Protein AF-A0A936G0R6-F1 (afdb_monomer)

Mean predicted aligned error: 9.5 Å

Solvent-accessible surface area (backbone atoms only — not comparable to full-atom values): 14444 Å² total; per-residue (Å²): 136,85,86,84,88,78,89,83,89,81,77,87,78,88,74,78,75,71,74,55,68,69,56,48,51,53,49,52,50,51,50,54,52,48,60,67,45,66,56,64,65,37,47,25,50,52,49,25,32,51,32,24,39,52,18,10,55,52,10,33,62,54,26,76,74,52,55,68,74,55,40,52,53,50,37,40,53,48,13,54,49,37,33,52,54,10,53,62,28,36,53,30,45,73,32,66,56,33,31,69,61,59,34,84,78,40,41,58,51,44,39,52,48,11,42,52,69,8,24,52,57,21,50,76,69,37,39,40,62,49,52,50,51,50,43,47,57,51,43,52,71,72,67,45,91,73,58,94,45,77,69,59,42,52,57,50,39,50,39,23,49,50,21,22,53,52,45,27,46,66,59,54,49,37,62,57,39,54,54,22,22,27,31,12,16,61,62,75,34,27,66,60,23,54,58,43,18,56,53,43,14,54,49,25,20,58,49,3,32,64,23,31,68,16,28,42,53,15,29,54,49,38,45,53,57,36,44,51,39,12,49,41,11,59,76,68,43,94,77,78,55,65,33,35,49,24,36,25,21,16,39,40,10,51,44,33,37,34,47,16,33,35,54,57,70,73,44,91,53,73,46,60,13,34,52,50,13,53,62,35,19,35,52,53,47,51,52,49,44,73,76,107

Radius of gyration: 25.88 Å; Cα contacts (8 Å, |Δi|>4): 437; chains: 1; bounding box: 72×92×61 Å

Foldseek 3Di:
DDDDDDDDDDDDDPPPPPPPPVVVVVVVVVVVQVVQLPDAQCPLLVLLLVLLLVLLVLLLVLLVVDDPVVLLVLLLVLLVVLLVLLVVLLCLLVPPQLCVLQHPPCSVVLLVVLQCVQLVVLVVVVLLVVLLVVLLVVCCVPVPPPDPDPVVSSVLSVLLSLLQLLLLLSLQQAPLLQVQLLCSLQSVGNVSSNVSSVVSSNSSSSSSSNSNVSSSCSSVSSCVRSVVSSVCSNPPNPDQRSSLSSQLSSNSSVLSNQSSCVSNVNDNDSSSSSVSSSVSSSVVSVVSSVVD

Sequence (292 aa):
MGPLLTHDLTTSGRGRETPRGPAIVAQLLRVKVSAVNGGFPGLGTVINVATVVVGALLGMWVGHRLPERVRAVVTDCLGLTTILVAGLSCVSVTDPALSAAVGTGVPVLIVLGSLLLGAIPGSLLRIGDRLEGLAGVIQDRVAGRSATTPGAAHAARERFIEGWLTASLLFCVGPLTILGSLSDGLGHGIEQLTLKAVLDGFAALAFASSFGLGVLLSAVSVAVVQGALTVVGVVLGSLLPAAHIAALTATGGLLLVGIGLRLLQIREIPVADMLPALLVAPILTQVVVALR

Nearest PDB structures (foldseek):
  7a0g-assembly1_GGG  TM=1.176E-01  e=2.964E+00  Serratia marcescens
  6h2f-assembly1_G  TM=1.330E-01  e=6.833E+00  Aeromonas hydrophila subsp. hydrophila AL09-71

Secondary structure (DSSP, 8-state):
-----------------PPPHHHHHHHHHHHHHHHHTTSPTTHHHHHHHHHHHHHHHHHHHHHTTS-HHHHHHHHHHHHHHHHHHHHHHHGGGG-HHHHHHH-SSHHHHHHHHHHHHHHHHHHHTTHHHHHHHHHHHHHHHHS-S---SHHHHHHHHHHHHHHHHHHHHHHHSSHHHHHHHHHHHTTS-SHHHHHHHHHHHHHHHHHHHHHTHHHHHHHHHHHHHHHHHHHHHHHH-S---HHHHHHHHHHHHHHHHHHHHHHTTS----HHHHTTHHHHHHHHHHHHHHT-

pLDDT: mean 85.46, std 15.5, range [39.19, 98.0]

Structure (mmCIF, N/CA/C/O backbone):
data_AF-A0A936G0R6-F1
#
_entry.id   AF-A0A936G0R6-F1
#
loop_
_atom_site.group_PDB
_atom_site.id
_atom_site.type_symbol
_atom_site.label_atom_id
_atom_site.label_alt_id
_atom_site.label_comp_id
_atom_site.label_asym_id
_atom_site.label_entity_id
_atom_site.label_seq_id
_atom_site.pdbx_PDB_ins_code
_atom_site.Cartn_x
_atom_site.Cartn_y
_atom_site.Cartn_z
_atom_site.occupancy
_atom_site.B_iso_or_equiv
_atom_site.auth_seq_id
_atom_site.auth_comp_id
_atom_site.auth_asym_id
_atom_site.auth_atom_id
_atom_site.pdbx_PDB_model_num
ATOM 1 N N . MET A 1 1 ? 44.435 -70.676 -35.810 1.00 44.91 1 MET A N 1
ATOM 2 C CA . MET A 1 1 ? 44.750 -71.297 -34.508 1.00 44.91 1 MET A CA 1
ATOM 3 C C . MET A 1 1 ? 43.884 -70.629 -33.449 1.00 44.91 1 MET A C 1
ATOM 5 O O . MET A 1 1 ? 44.141 -69.482 -33.125 1.00 44.91 1 MET A O 1
ATOM 9 N N . GLY A 1 2 ? 42.817 -71.282 -32.989 1.00 39.19 2 GLY A N 1
ATOM 10 C CA . GLY A 1 2 ? 42.292 -71.031 -31.636 1.00 39.19 2 GLY A CA 1
ATOM 11 C C . GLY A 1 2 ? 42.795 -72.140 -30.702 1.00 39.19 2 GLY A C 1
ATOM 12 O O . GLY A 1 2 ? 43.530 -73.007 -31.181 1.00 39.19 2 GLY A O 1
ATOM 13 N N . PRO A 1 3 ? 42.312 -72.245 -29.455 1.00 57.91 3 PRO A N 1
ATOM 14 C CA . PRO A 1 3 ? 41.828 -71.210 -28.534 1.00 57.91 3 PRO A CA 1
ATOM 15 C C . PRO A 1 3 ? 42.512 -71.336 -27.145 1.00 57.91 3 PRO A C 1
ATOM 17 O O . PRO A 1 3 ? 43.162 -72.337 -26.858 1.00 57.91 3 PRO A O 1
ATOM 20 N N . LEU A 1 4 ? 42.307 -70.381 -26.232 1.00 42.00 4 LEU A N 1
ATOM 21 C CA . LEU A 1 4 ? 42.358 -70.692 -24.798 1.00 42.00 4 LEU A CA 1
ATOM 22 C C . LEU A 1 4 ? 41.327 -69.863 -24.033 1.00 42.00 4 LEU A C 1
ATOM 24 O O . LEU A 1 4 ? 41.390 -68.640 -23.959 1.00 42.00 4 LEU A O 1
ATOM 28 N N . LEU A 1 5 ? 40.342 -70.604 -23.534 1.00 45.88 5 LEU A N 1
ATOM 29 C CA . LEU A 1 5 ? 39.316 -70.217 -22.585 1.00 45.88 5 LEU A CA 1
ATOM 30 C C . LEU A 1 5 ? 39.946 -70.081 -21.198 1.00 45.88 5 LEU A C 1
ATOM 32 O O . LEU A 1 5 ? 40.584 -71.025 -20.737 1.00 45.88 5 LEU A O 1
ATOM 36 N N . THR A 1 6 ? 39.630 -69.008 -20.483 1.00 43.78 6 THR A N 1
ATOM 37 C CA . THR A 1 6 ? 39.400 -69.091 -19.038 1.00 43.78 6 THR A CA 1
ATOM 38 C C . THR A 1 6 ? 38.180 -68.254 -18.694 1.00 43.78 6 THR A C 1
ATOM 40 O O . THR A 1 6 ? 38.112 -67.064 -18.992 1.00 43.78 6 THR A O 1
ATOM 43 N N . HIS A 1 7 ? 37.204 -68.950 -18.120 1.00 47.53 7 HIS A N 1
ATOM 44 C CA . HIS A 1 7 ? 36.018 -68.439 -17.456 1.00 47.53 7 HIS A CA 1
ATOM 45 C C . HIS A 1 7 ? 36.337 -67.270 -16.520 1.00 47.53 7 HIS A C 1
ATOM 47 O O . HIS A 1 7 ? 37.248 -67.391 -15.707 1.00 47.53 7 HIS A O 1
ATOM 53 N N . ASP A 1 8 ? 35.481 -66.247 -16.512 1.00 41.03 8 ASP A N 1
ATOM 54 C CA . ASP A 1 8 ? 35.057 -65.695 -15.230 1.00 41.03 8 ASP A CA 1
ATOM 55 C C . ASP A 1 8 ? 33.575 -65.304 -15.264 1.00 41.03 8 ASP A C 1
ATOM 57 O O . ASP A 1 8 ? 33.117 -64.478 -16.056 1.00 41.03 8 ASP A O 1
ATOM 61 N N . LEU A 1 9 ? 32.811 -66.003 -14.430 1.00 45.72 9 LEU A N 1
ATOM 62 C CA . LEU A 1 9 ? 31.401 -65.780 -14.166 1.00 45.72 9 LEU A CA 1
ATOM 63 C C . LEU A 1 9 ? 31.321 -64.798 -13.002 1.00 45.72 9 LEU A C 1
ATOM 65 O O . LEU A 1 9 ? 31.512 -65.195 -11.858 1.00 45.72 9 LEU A O 1
ATOM 69 N N . THR A 1 10 ? 30.936 -63.551 -13.255 1.00 43.88 10 THR A N 1
ATOM 70 C CA . THR A 1 10 ? 30.277 -62.750 -12.218 1.00 43.88 10 THR A CA 1
ATOM 71 C C . THR A 1 10 ? 28.980 -62.176 -12.758 1.00 43.88 10 THR A C 1
ATOM 73 O O . THR A 1 10 ? 28.889 -61.242 -13.549 1.00 43.88 10 THR A O 1
ATOM 76 N N . THR A 1 11 ? 27.941 -62.872 -12.335 1.00 43.69 11 THR A N 1
ATOM 77 C CA . THR A 1 11 ? 26.530 -62.579 -12.454 1.00 43.69 11 THR A CA 1
ATOM 78 C C . THR A 1 11 ? 26.146 -61.265 -11.781 1.00 43.69 11 THR A C 1
ATOM 80 O O . THR A 1 11 ? 26.620 -60.956 -10.696 1.00 43.69 11 THR A O 1
ATOM 83 N N . SER A 1 12 ? 25.102 -60.652 -12.341 1.00 46.81 12 SER A N 1
ATOM 84 C CA . SER A 1 12 ? 23.993 -60.059 -11.586 1.00 46.81 12 SER A CA 1
ATOM 85 C C . SER A 1 12 ? 24.294 -58.817 -10.742 1.00 46.81 12 SER A C 1
ATOM 87 O O . SER A 1 12 ? 24.679 -58.886 -9.582 1.00 46.81 12 SER A O 1
ATOM 89 N N . GLY A 1 13 ? 23.928 -57.663 -11.299 1.00 41.84 13 GLY A N 1
ATOM 90 C CA . GLY A 1 13 ? 23.875 -56.404 -10.566 1.00 41.84 13 GLY A CA 1
ATOM 91 C C . GLY A 1 13 ? 22.925 -55.387 -11.186 1.00 41.84 13 GLY A C 1
ATOM 92 O O . GLY A 1 13 ? 23.271 -54.216 -11.286 1.00 41.84 13 GLY A O 1
ATOM 93 N N . ARG A 1 14 ? 21.719 -55.798 -11.614 1.00 51.12 14 ARG A N 1
ATOM 94 C CA . ARG A 1 14 ? 20.600 -54.851 -11.791 1.00 51.12 14 ARG A CA 1
ATOM 95 C C . ARG A 1 14 ? 20.194 -54.332 -10.408 1.00 51.12 14 ARG A C 1
ATOM 97 O O . ARG A 1 14 ? 19.201 -54.770 -9.833 1.00 51.12 14 ARG A O 1
ATOM 104 N N . GLY A 1 15 ? 20.961 -53.388 -9.879 1.00 40.81 15 GLY A N 1
ATOM 105 C CA . GLY A 1 15 ? 20.522 -52.524 -8.797 1.00 40.81 15 GLY A CA 1
ATOM 106 C C . GLY A 1 15 ? 19.501 -51.544 -9.357 1.00 40.81 15 GLY A C 1
ATOM 107 O O . GLY A 1 15 ? 19.854 -50.453 -9.788 1.00 40.81 15 GLY A O 1
ATOM 108 N N . ARG A 1 16 ? 18.222 -51.936 -9.386 1.00 51.53 16 ARG A N 1
ATOM 109 C CA . ARG A 1 16 ? 17.141 -50.947 -9.348 1.00 51.53 16 ARG A CA 1
ATOM 110 C C . ARG A 1 16 ? 17.273 -50.255 -7.996 1.00 51.53 16 ARG A C 1
ATOM 112 O O . ARG A 1 16 ? 16.770 -50.764 -6.999 1.00 51.53 16 ARG A O 1
ATOM 119 N N . GLU A 1 17 ? 18.007 -49.151 -7.953 1.00 54.28 17 GLU A N 1
ATOM 120 C CA . GLU A 1 17 ? 18.030 -48.275 -6.790 1.00 54.28 17 GLU A CA 1
ATOM 121 C C . GLU A 1 17 ? 16.609 -47.748 -6.585 1.00 54.28 17 GLU A C 1
ATOM 123 O O . GLU A 1 17 ? 16.141 -46.835 -7.262 1.00 54.28 17 GLU A O 1
ATOM 128 N N . THR A 1 18 ? 15.876 -48.382 -5.674 1.00 58.41 18 THR A N 1
ATOM 129 C CA . THR A 1 18 ? 14.653 -47.816 -5.117 1.00 58.41 18 THR A CA 1
ATOM 130 C C . THR A 1 18 ? 15.032 -46.480 -4.478 1.00 58.41 18 THR A C 1
ATOM 132 O O . THR A 1 18 ? 15.925 -46.482 -3.620 1.00 58.41 18 THR A O 1
ATOM 135 N N . PRO A 1 19 ? 14.416 -45.350 -4.869 1.00 52.97 19 PRO A N 1
ATOM 136 C CA . PRO A 1 19 ? 14.793 -44.053 -4.330 1.00 52.97 19 PRO A CA 1
ATOM 137 C C . PRO A 1 19 ? 14.648 -44.080 -2.807 1.00 52.97 19 PRO A C 1
ATOM 139 O O . PRO A 1 19 ? 13.574 -44.335 -2.266 1.00 52.97 19 PRO A O 1
ATOM 142 N N . ARG A 1 20 ? 15.767 -43.889 -2.102 1.00 61.97 20 ARG A N 1
ATOM 143 C CA . ARG A 1 20 ? 15.811 -43.876 -0.635 1.00 61.97 20 ARG A CA 1
ATOM 144 C C . ARG A 1 20 ? 14.956 -42.713 -0.121 1.00 61.97 20 ARG A C 1
ATOM 146 O O . ARG A 1 20 ? 14.919 -41.656 -0.747 1.00 61.97 20 ARG A O 1
ATOM 153 N N . GLY A 1 21 ? 14.316 -42.902 1.036 1.00 64.25 21 GLY A N 1
ATOM 154 C CA . GLY A 1 21 ? 13.381 -41.977 1.704 1.00 64.25 21 GLY A CA 1
ATOM 155 C C . GLY A 1 21 ? 13.545 -40.465 1.452 1.00 64.25 21 GLY A C 1
ATOM 156 O O . GLY A 1 21 ? 12.548 -39.837 1.103 1.00 64.25 21 GLY A O 1
ATOM 157 N N . PRO A 1 22 ? 14.745 -39.852 1.544 1.00 63.59 22 PRO A N 1
ATOM 158 C CA . PRO A 1 22 ? 14.917 -38.419 1.267 1.00 63.59 22 PRO A CA 1
ATOM 159 C C . PRO A 1 22 ? 14.612 -38.001 -0.184 1.00 63.59 22 PRO A C 1
ATOM 161 O O . PRO A 1 22 ? 14.091 -36.909 -0.396 1.00 63.59 22 PRO A O 1
ATOM 164 N N . ALA A 1 23 ? 14.865 -38.856 -1.180 1.00 63.62 23 ALA A N 1
ATOM 165 C CA . ALA A 1 23 ? 14.542 -38.575 -2.581 1.00 63.62 23 ALA A CA 1
ATOM 166 C C . ALA A 1 23 ? 13.030 -38.641 -2.843 1.00 63.62 23 ALA A C 1
ATOM 168 O O . ALA A 1 23 ? 12.496 -37.796 -3.554 1.00 63.62 23 ALA A O 1
ATOM 169 N N . ILE A 1 24 ? 12.326 -39.583 -2.204 1.00 65.19 24 ILE A N 1
ATOM 170 C CA . ILE A 1 24 ? 10.859 -39.683 -2.271 1.00 65.19 24 ILE A CA 1
ATOM 171 C C . ILE A 1 24 ? 10.211 -38.492 -1.564 1.00 65.19 24 ILE A C 1
ATOM 173 O O . ILE A 1 24 ? 9.271 -37.912 -2.096 1.00 65.19 24 ILE A O 1
ATOM 177 N N . VAL A 1 25 ? 10.727 -38.079 -0.402 1.00 62.91 25 VAL A N 1
ATOM 178 C CA . VAL A 1 25 ? 10.237 -36.885 0.302 1.00 62.91 25 VAL A CA 1
ATOM 179 C C . VAL A 1 25 ? 10.483 -35.631 -0.532 1.00 62.91 25 VAL A C 1
ATOM 181 O O . VAL A 1 25 ? 9.552 -34.855 -0.712 1.00 62.91 25 VAL A O 1
ATOM 184 N N . ALA A 1 26 ? 11.675 -35.456 -1.111 1.00 62.28 26 ALA A N 1
ATOM 185 C CA . ALA A 1 26 ? 11.970 -34.334 -2.003 1.00 62.28 26 ALA A CA 1
ATOM 186 C C . ALA A 1 26 ? 11.090 -34.345 -3.264 1.00 62.28 26 ALA A C 1
ATOM 188 O O . ALA A 1 26 ? 10.649 -33.291 -3.715 1.00 62.28 26 ALA A O 1
ATOM 189 N N . GLN A 1 27 ? 10.787 -35.523 -3.811 1.00 57.00 27 GLN A N 1
ATOM 190 C CA . GLN A 1 27 ? 9.914 -35.677 -4.971 1.00 57.00 27 GLN A CA 1
ATOM 191 C C . GLN A 1 27 ? 8.444 -35.424 -4.618 1.00 57.00 27 GLN A C 1
ATOM 193 O O . GLN A 1 27 ? 7.762 -34.741 -5.370 1.00 57.00 27 GLN A O 1
ATOM 198 N N . LEU A 1 28 ? 7.964 -35.867 -3.455 1.00 54.34 28 LEU A N 1
ATOM 199 C CA . LEU A 1 28 ? 6.626 -35.553 -2.940 1.00 54.34 28 LEU A CA 1
ATOM 200 C C . LEU A 1 28 ? 6.476 -34.065 -2.606 1.00 54.34 28 LEU A C 1
ATOM 202 O O . LEU A 1 28 ? 5.419 -33.490 -2.860 1.00 54.34 28 LEU A O 1
ATOM 206 N N . LEU A 1 29 ? 7.529 -33.429 -2.081 1.00 52.06 29 LEU A N 1
ATOM 207 C CA . LEU A 1 29 ? 7.574 -31.982 -1.868 1.00 52.06 29 LEU A CA 1
ATOM 208 C C . LEU A 1 29 ? 7.533 -31.240 -3.205 1.00 52.06 29 LEU A C 1
ATOM 210 O O . LEU A 1 29 ? 6.712 -30.346 -3.370 1.00 52.06 29 LEU A O 1
ATOM 214 N N . ARG A 1 30 ? 8.339 -31.660 -4.189 1.00 52.00 30 ARG A N 1
ATOM 215 C CA . ARG A 1 30 ? 8.312 -31.103 -5.551 1.00 52.00 30 ARG A CA 1
ATOM 216 C C . ARG A 1 30 ? 6.962 -31.302 -6.236 1.00 52.00 30 ARG A C 1
ATOM 218 O O . ARG A 1 30 ? 6.493 -30.382 -6.886 1.00 52.00 30 ARG A O 1
ATOM 225 N N . VAL A 1 31 ? 6.314 -32.454 -6.066 1.00 54.03 31 VAL A N 1
ATOM 226 C CA . VAL A 1 31 ? 4.985 -32.737 -6.637 1.00 54.03 31 VAL A CA 1
ATOM 227 C C . VAL A 1 31 ? 3.900 -31.899 -5.957 1.00 54.03 31 VAL A C 1
ATOM 229 O O . VAL A 1 31 ? 3.054 -31.350 -6.654 1.00 54.03 31 VAL A O 1
ATOM 232 N N . LYS A 1 32 ? 3.937 -31.720 -4.629 1.00 52.94 32 LYS A N 1
ATOM 233 C CA . LYS A 1 32 ? 3.007 -30.818 -3.923 1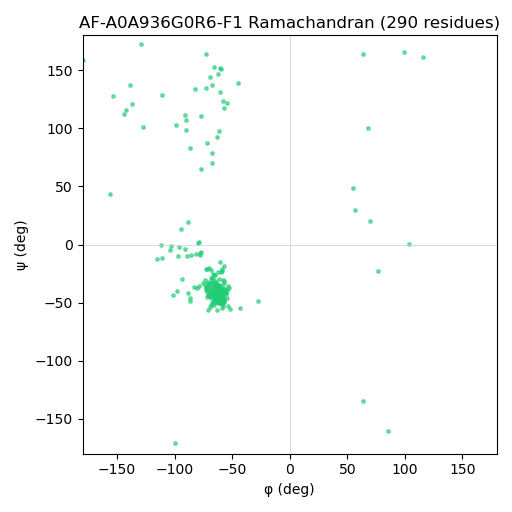.00 52.94 32 LYS A CA 1
ATOM 234 C C . LYS A 1 32 ? 3.205 -29.356 -4.322 1.00 52.94 32 LYS A C 1
ATOM 236 O O . LYS A 1 32 ? 2.219 -28.669 -4.555 1.00 52.94 32 LYS A O 1
ATOM 241 N N . VAL A 1 33 ? 4.452 -28.901 -4.455 1.00 51.41 33 VAL A N 1
ATOM 242 C CA . VAL A 1 33 ? 4.772 -27.550 -4.949 1.00 51.41 33 VAL A CA 1
ATOM 243 C C . VAL A 1 33 ? 4.320 -27.387 -6.406 1.00 51.41 33 VAL A C 1
ATOM 245 O O . VAL A 1 33 ? 3.663 -26.410 -6.737 1.00 51.41 33 VAL A O 1
ATOM 248 N N . SER A 1 34 ? 4.542 -28.389 -7.260 1.00 46.38 34 SER A N 1
ATOM 249 C CA . SER A 1 34 ? 4.092 -28.365 -8.657 1.00 46.38 34 SER A CA 1
ATOM 250 C C . SER A 1 34 ? 2.566 -28.421 -8.808 1.00 46.38 34 SER A C 1
ATOM 252 O O . SER A 1 34 ? 2.042 -27.878 -9.773 1.00 46.38 34 SER A O 1
ATOM 254 N N . ALA A 1 35 ? 1.844 -29.049 -7.874 1.00 48.91 35 ALA A N 1
ATOM 255 C CA . ALA A 1 35 ? 0.379 -29.059 -7.852 1.00 48.91 35 ALA A CA 1
ATOM 256 C C . ALA A 1 35 ? -0.208 -27.708 -7.403 1.00 48.91 35 ALA A C 1
ATOM 258 O O . ALA A 1 35 ? -1.274 -27.323 -7.871 1.00 48.91 35 ALA A O 1
ATOM 259 N N . VAL A 1 36 ? 0.505 -26.970 -6.546 1.00 52.94 36 VAL A N 1
ATOM 260 C CA . VAL A 1 36 ? 0.193 -25.570 -6.207 1.00 52.94 36 VAL A CA 1
ATOM 261 C C . VAL A 1 36 ? 0.495 -24.645 -7.397 1.00 52.94 36 VAL A C 1
ATOM 263 O O . VAL A 1 36 ? -0.262 -23.716 -7.655 1.00 52.94 36 VAL A O 1
ATOM 266 N N . ASN A 1 37 ? 1.531 -24.950 -8.183 1.00 53.25 37 ASN A N 1
ATOM 267 C CA . ASN A 1 37 ? 1.915 -24.187 -9.378 1.00 53.25 37 ASN A CA 1
ATOM 268 C C . ASN A 1 37 ? 1.107 -24.513 -10.647 1.00 53.25 37 ASN A C 1
ATOM 270 O O . ASN A 1 37 ? 1.259 -23.826 -11.650 1.00 53.25 37 ASN A O 1
ATOM 274 N N . GLY A 1 38 ? 0.261 -25.548 -10.629 1.00 52.69 38 GLY A N 1
ATOM 275 C CA . GLY A 1 38 ? -0.560 -25.981 -11.770 1.00 52.69 38 GLY A CA 1
ATOM 276 C C . GLY A 1 38 ? -1.930 -25.298 -11.871 1.00 52.69 38 GLY A C 1
ATOM 277 O O . GLY A 1 38 ? -2.842 -25.856 -12.479 1.00 52.69 38 GLY A O 1
ATOM 278 N N . GLY A 1 39 ? -2.108 -24.148 -11.216 1.00 62.62 39 GLY A N 1
ATOM 279 C CA . GLY A 1 39 ? -3.356 -23.383 -11.212 1.00 62.62 39 GLY A CA 1
ATOM 280 C C . GLY A 1 39 ? -3.655 -22.669 -12.531 1.00 62.62 39 GLY A C 1
ATOM 281 O O . GLY A 1 39 ? -2.773 -22.472 -13.362 1.00 62.62 39 GLY A O 1
ATOM 282 N N . PHE A 1 40 ? -4.908 -22.245 -12.714 1.00 79.75 40 PHE A N 1
ATOM 283 C CA . PHE A 1 40 ? -5.257 -21.318 -13.794 1.00 79.75 40 PHE A CA 1
ATOM 284 C C . PHE A 1 40 ? -4.591 -19.945 -13.552 1.00 79.75 40 PHE A C 1
ATOM 286 O O . PHE A 1 40 ? -4.374 -19.587 -12.390 1.00 79.75 40 PHE A O 1
ATOM 293 N N . PRO A 1 41 ? -4.297 -19.160 -14.607 1.00 80.81 41 PRO A N 1
ATOM 294 C CA . PRO A 1 41 ? -3.725 -17.824 -14.453 1.00 80.81 41 PRO A CA 1
ATOM 295 C C . PRO A 1 41 ? -4.586 -16.942 -13.540 1.00 80.81 41 PRO A C 1
ATOM 297 O O . PRO A 1 41 ? -5.770 -16.734 -13.816 1.00 80.81 41 PRO A O 1
ATOM 300 N N . GLY A 1 42 ? -4.009 -16.440 -12.447 1.00 85.38 42 GLY A N 1
ATOM 301 C CA . GLY A 1 42 ? -4.726 -15.658 -11.432 1.00 85.38 42 GLY A CA 1
ATOM 302 C C . GLY A 1 42 ? -5.062 -16.409 -10.147 1.00 85.38 42 GLY A C 1
ATOM 303 O O . GLY A 1 42 ? -5.673 -15.821 -9.247 1.00 85.38 42 GLY A O 1
ATOM 304 N N . LEU A 1 43 ? -4.680 -17.685 -10.024 1.00 91.25 43 LEU A N 1
ATOM 305 C CA . LEU A 1 43 ? -4.882 -18.449 -8.791 1.00 91.25 43 LEU A CA 1
ATOM 306 C C . LEU A 1 43 ? -4.163 -17.796 -7.602 1.00 91.25 43 LEU A C 1
ATOM 308 O O . LEU A 1 43 ? -4.734 -17.730 -6.512 1.00 91.25 43 LEU A O 1
ATOM 312 N N . GLY A 1 44 ? -2.945 -17.285 -7.797 1.00 91.00 44 GLY A N 1
ATOM 313 C CA . GLY A 1 44 ? -2.204 -16.587 -6.746 1.00 91.00 44 GLY A CA 1
ATOM 314 C C . GLY A 1 44 ? -2.939 -15.332 -6.268 1.00 91.00 44 GLY A C 1
ATOM 315 O O . GLY A 1 44 ? -3.002 -15.066 -5.065 1.00 91.00 44 GLY A O 1
ATOM 316 N N . THR A 1 45 ? -3.577 -14.607 -7.187 1.00 92.06 45 THR A N 1
ATOM 317 C CA . THR A 1 45 ? -4.442 -13.467 -6.856 1.00 92.06 45 THR A CA 1
ATOM 318 C C . THR A 1 45 ? -5.670 -13.862 -6.059 1.00 92.06 45 THR A C 1
ATOM 320 O O . THR A 1 45 ? -5.960 -13.235 -5.036 1.00 92.06 45 THR A O 1
ATOM 323 N N . VAL A 1 46 ? -6.354 -14.933 -6.454 1.00 94.44 46 VAL A N 1
ATOM 324 C CA . VAL A 1 46 ? -7.498 -15.454 -5.692 1.00 94.44 46 VAL A CA 1
ATOM 325 C C . VAL A 1 46 ? -7.074 -15.876 -4.285 1.00 94.44 46 VAL A C 1
ATOM 327 O O . VAL A 1 46 ? -7.767 -15.547 -3.321 1.00 94.44 46 VAL A O 1
ATOM 330 N N . ILE A 1 47 ? -5.927 -16.550 -4.151 1.00 94.94 47 ILE A N 1
ATOM 331 C CA . ILE A 1 47 ? -5.382 -16.955 -2.851 1.00 94.94 47 ILE A CA 1
ATOM 332 C C . ILE A 1 47 ? -5.117 -15.726 -1.983 1.00 94.94 47 ILE A C 1
ATOM 334 O O . ILE A 1 47 ? -5.589 -15.701 -0.849 1.00 94.94 47 ILE A O 1
ATOM 338 N N . ASN A 1 48 ? -4.440 -14.693 -2.503 1.00 95.50 48 ASN A N 1
ATOM 339 C CA . ASN A 1 48 ? -4.156 -13.495 -1.709 1.00 95.50 48 ASN A CA 1
ATOM 340 C C . ASN A 1 48 ? -5.442 -12.814 -1.223 1.00 95.50 48 ASN A C 1
ATOM 342 O O . ASN A 1 48 ? -5.607 -12.571 -0.029 1.00 95.50 48 ASN A O 1
ATOM 346 N N . VAL A 1 49 ? -6.401 -12.584 -2.125 1.00 96.75 49 VAL A N 1
ATOM 347 C CA . VAL A 1 49 ? -7.696 -11.981 -1.770 1.00 96.75 49 VAL A CA 1
ATOM 348 C C . VAL A 1 49 ? -8.412 -12.813 -0.704 1.00 96.75 49 VAL A C 1
ATOM 350 O O . VAL A 1 49 ? -8.886 -12.261 0.289 1.00 96.75 49 VAL A O 1
ATOM 353 N N . ALA A 1 50 ? -8.457 -14.138 -0.864 1.00 97.00 50 ALA A N 1
ATOM 354 C CA . ALA A 1 50 ? -9.076 -15.026 0.114 1.00 97.00 50 ALA A CA 1
ATOM 355 C C . ALA A 1 50 ? -8.369 -14.960 1.476 1.00 97.00 50 ALA A C 1
ATOM 357 O O . ALA A 1 50 ? -9.033 -14.891 2.511 1.00 97.00 50 ALA A O 1
ATOM 358 N N . THR A 1 51 ? -7.035 -14.940 1.495 1.00 97.06 51 THR A N 1
ATOM 359 C CA . THR A 1 51 ? -6.260 -14.847 2.734 1.00 97.06 51 THR A CA 1
ATOM 360 C C . THR A 1 51 ? -6.449 -13.497 3.430 1.00 97.06 51 THR A C 1
ATOM 362 O O . THR A 1 51 ? -6.617 -13.481 4.649 1.00 97.06 51 THR A O 1
ATOM 365 N N . VAL A 1 52 ? -6.529 -12.386 2.689 1.00 97.75 52 VAL A N 1
ATOM 366 C CA . VAL A 1 52 ? -6.872 -11.062 3.244 1.00 97.75 52 VAL A CA 1
ATOM 367 C C . VAL A 1 52 ? -8.278 -11.067 3.841 1.00 97.75 52 VAL A C 1
ATOM 369 O O . VAL A 1 52 ? -8.456 -10.599 4.963 1.00 97.75 52 VAL A O 1
ATOM 372 N N . VAL A 1 53 ? -9.271 -11.636 3.146 1.00 97.94 53 VAL A N 1
ATOM 373 C CA . VAL A 1 53 ? -10.647 -11.752 3.664 1.00 97.94 53 VAL A CA 1
ATOM 374 C C . VAL A 1 53 ? -10.679 -12.568 4.954 1.00 97.94 53 VAL A C 1
ATOM 376 O O . VAL A 1 53 ? -11.232 -12.112 5.953 1.00 97.94 53 VAL A O 1
ATOM 379 N N . VAL A 1 54 ? -10.067 -13.754 4.964 1.00 97.88 54 VAL A N 1
ATOM 380 C CA . VAL A 1 54 ? -10.022 -14.625 6.150 1.00 97.88 54 VAL A CA 1
ATOM 381 C C . VAL A 1 54 ? -9.286 -13.939 7.300 1.00 97.88 54 VAL A C 1
ATOM 383 O O . VAL A 1 54 ? -9.800 -13.910 8.419 1.00 97.88 54 VAL A O 1
ATOM 386 N N . GLY A 1 55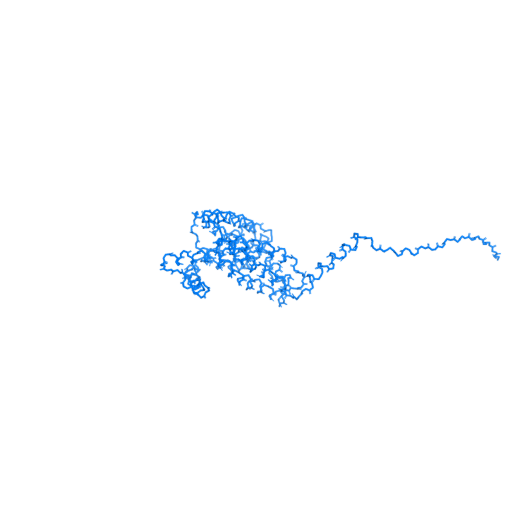 ? -8.123 -13.346 7.026 1.00 97.44 55 GLY A N 1
ATOM 387 C CA . GLY A 1 55 ? -7.347 -12.588 8.002 1.00 97.44 55 GLY A CA 1
ATOM 388 C C . GLY A 1 55 ? -8.166 -11.450 8.600 1.00 97.44 55 GLY A C 1
ATOM 389 O O . GLY A 1 55 ? -8.295 -11.370 9.819 1.00 97.44 55 GLY A O 1
ATOM 390 N N . ALA A 1 56 ? -8.810 -10.635 7.762 1.00 97.12 56 ALA A N 1
ATOM 391 C CA . ALA A 1 56 ? -9.643 -9.527 8.209 1.00 97.12 56 ALA A CA 1
ATOM 392 C C . ALA A 1 56 ? -10.838 -9.997 9.055 1.00 97.12 56 ALA A C 1
ATOM 394 O O . ALA A 1 56 ? -11.091 -9.433 10.117 1.00 97.12 56 ALA A O 1
ATOM 395 N N . LEU A 1 57 ? -11.550 -11.051 8.642 1.00 96.56 57 LEU A N 1
ATOM 396 C CA . LEU A 1 57 ? -12.669 -11.614 9.411 1.00 96.56 57 LEU A CA 1
ATOM 397 C C . LEU A 1 57 ? -12.225 -12.103 10.797 1.00 96.56 57 LEU A C 1
ATOM 399 O O . LEU A 1 57 ? -12.868 -11.781 11.801 1.00 96.56 57 LEU A O 1
ATOM 403 N N . LEU A 1 58 ? -11.110 -12.835 10.868 1.00 96.50 58 LEU A N 1
ATOM 404 C CA . LEU A 1 58 ? -10.529 -13.286 12.135 1.00 96.50 58 LEU A CA 1
ATOM 405 C C . LEU A 1 58 ? -10.073 -12.101 12.992 1.00 96.50 58 LEU A C 1
ATOM 407 O O . LEU A 1 58 ? -10.365 -12.059 14.186 1.00 96.50 58 LEU A O 1
ATOM 411 N N . GLY A 1 59 ? -9.415 -11.119 12.379 1.00 95.44 59 GLY A N 1
ATOM 412 C CA . GLY A 1 59 ? -8.971 -9.894 13.033 1.00 95.44 59 GLY A CA 1
ATOM 413 C C . GLY A 1 59 ? -10.126 -9.124 13.660 1.00 95.44 59 GLY A C 1
ATOM 414 O O . GLY A 1 59 ? -10.064 -8.800 14.842 1.00 95.44 59 GLY A O 1
ATOM 415 N N . MET A 1 60 ? -11.222 -8.915 12.926 1.00 94.00 60 MET A N 1
ATOM 416 C CA . MET A 1 60 ? -12.433 -8.267 13.449 1.00 94.00 60 MET A CA 1
ATOM 417 C C . MET A 1 60 ? -13.047 -9.040 14.618 1.00 94.00 60 MET A C 1
ATOM 419 O O . MET A 1 60 ? -13.452 -8.441 15.619 1.00 94.00 60 MET A O 1
ATOM 423 N N . TRP A 1 61 ? -13.101 -10.370 14.509 1.00 93.75 61 TRP A N 1
ATOM 424 C CA . TRP A 1 61 ? -13.636 -11.231 15.561 1.00 93.75 61 TRP A CA 1
ATOM 425 C C . TRP A 1 61 ? -12.804 -11.162 16.849 1.00 93.75 61 TRP A C 1
ATOM 427 O O . TRP A 1 61 ? -13.371 -11.057 17.940 1.00 93.75 61 TRP A O 1
ATOM 437 N N . VAL A 1 62 ? -11.471 -11.167 16.735 1.00 92.44 62 VAL A N 1
ATOM 438 C CA . VAL A 1 62 ? -10.560 -10.981 17.877 1.00 92.44 62 VAL A CA 1
ATOM 439 C C . VAL A 1 62 ? -10.660 -9.556 18.420 1.00 92.44 62 VAL A C 1
ATOM 441 O O . VAL A 1 62 ? -10.804 -9.368 19.628 1.00 92.44 62 VAL A O 1
ATOM 444 N N . GLY A 1 63 ? -10.646 -8.556 17.539 1.00 87.06 63 GLY A N 1
ATOM 445 C CA . GLY A 1 63 ? -10.668 -7.137 17.879 1.00 87.06 63 GLY A CA 1
ATOM 446 C C . GLY A 1 63 ? -11.855 -6.765 18.759 1.00 87.06 63 GLY A C 1
ATOM 447 O O . GLY A 1 63 ? -11.683 -6.081 19.769 1.00 87.06 63 GLY A O 1
ATOM 448 N N . HIS A 1 64 ? -13.055 -7.280 18.463 1.00 82.81 64 HIS A N 1
ATOM 449 C CA . HIS A 1 64 ? -14.264 -7.072 19.279 1.00 82.81 64 HIS A CA 1
ATOM 450 C C . HIS A 1 64 ? -14.145 -7.516 20.744 1.00 82.81 64 HIS A C 1
ATOM 452 O O . HIS A 1 64 ? -14.930 -7.057 21.571 1.00 82.81 64 HIS A O 1
ATOM 458 N N . ARG A 1 65 ? -13.163 -8.358 21.080 1.00 89.25 65 ARG A N 1
ATOM 459 C CA . ARG A 1 65 ? -12.915 -8.845 22.445 1.00 89.25 65 ARG A CA 1
ATOM 460 C C . ARG A 1 65 ? -11.837 -8.053 23.189 1.00 89.25 65 ARG A C 1
ATOM 462 O O . ARG A 1 65 ? -11.654 -8.268 24.384 1.00 89.25 65 ARG A O 1
ATOM 469 N N . LEU A 1 66 ? -11.106 -7.173 22.503 1.00 88.69 66 LEU A N 1
ATOM 470 C CA . LEU A 1 66 ? -9.997 -6.425 23.091 1.00 88.69 66 LEU A CA 1
ATOM 471 C C . LEU A 1 66 ? -10.495 -5.192 23.865 1.00 88.69 66 LEU A C 1
ATOM 473 O O . LEU A 1 66 ? -11.287 -4.423 23.315 1.00 88.69 66 LEU A O 1
ATOM 477 N N . PRO A 1 67 ? -9.992 -4.950 25.093 1.00 92.31 67 PRO A N 1
ATOM 478 C CA . PRO A 1 67 ? -10.212 -3.695 25.808 1.00 92.31 67 PRO A CA 1
ATOM 479 C C . PRO A 1 67 ? -9.659 -2.490 25.037 1.00 92.31 67 PRO A C 1
ATOM 481 O O . PRO A 1 67 ? -8.640 -2.605 24.357 1.00 92.31 67 PRO A O 1
ATOM 484 N N . GLU A 1 68 ? -10.252 -1.309 25.229 1.00 87.56 68 GLU A N 1
ATOM 485 C CA . GLU A 1 68 ? -9.878 -0.088 24.493 1.00 87.56 68 GLU A CA 1
ATOM 486 C C . GLU A 1 68 ? -8.393 0.275 24.643 1.00 87.56 68 GLU A C 1
ATOM 488 O O . GLU A 1 68 ? -7.718 0.604 23.671 1.00 87.56 68 GLU A O 1
ATOM 493 N N . ARG A 1 69 ? -7.836 0.100 25.849 1.00 91.06 69 ARG A N 1
ATOM 494 C CA . ARG A 1 69 ? -6.401 0.294 26.104 1.00 91.06 69 ARG A CA 1
ATOM 495 C C . ARG A 1 69 ? -5.525 -0.621 25.244 1.00 91.06 69 ARG A C 1
ATOM 497 O O . ARG A 1 69 ? -4.466 -0.201 24.796 1.00 91.06 69 ARG A O 1
ATOM 504 N N . VAL A 1 70 ? -5.944 -1.870 25.038 1.00 91.62 70 VAL A N 1
ATOM 505 C CA . VAL A 1 70 ? -5.198 -2.827 24.211 1.00 91.62 70 VAL A CA 1
ATOM 506 C C . VAL A 1 70 ? -5.317 -2.444 22.740 1.00 91.62 70 VAL A C 1
ATOM 508 O O . VAL A 1 70 ? -4.314 -2.469 22.040 1.00 91.62 70 VAL A O 1
ATOM 511 N N . ARG A 1 71 ? -6.503 -2.020 22.284 1.00 87.12 71 ARG A N 1
ATOM 512 C CA . ARG A 1 71 ? -6.703 -1.536 20.910 1.00 87.12 71 ARG A CA 1
ATOM 513 C C . ARG A 1 71 ? -5.820 -0.336 20.583 1.00 87.12 71 ARG A C 1
ATOM 515 O O . ARG A 1 71 ? -5.215 -0.329 19.520 1.00 87.12 71 ARG A O 1
ATOM 522 N N . ALA A 1 72 ? -5.698 0.622 21.503 1.00 90.38 72 ALA A N 1
ATOM 523 C CA . ALA A 1 72 ? -4.804 1.768 21.338 1.00 90.38 72 ALA A CA 1
ATOM 524 C C . ALA A 1 72 ? -3.341 1.326 21.149 1.00 90.38 72 ALA A C 1
ATOM 526 O O . ALA A 1 72 ? -2.718 1.689 20.159 1.00 90.38 72 ALA A O 1
ATOM 527 N N . VAL A 1 73 ? -2.834 0.446 22.022 1.00 93.62 73 VAL A N 1
ATOM 528 C CA . VAL A 1 73 ? -1.464 -0.094 21.902 1.00 93.62 73 VAL A CA 1
ATOM 529 C C . VAL A 1 73 ? -1.272 -0.872 20.596 1.00 93.62 73 VAL A C 1
ATOM 531 O O . VAL A 1 73 ? -0.231 -0.753 19.956 1.00 93.62 73 VAL A O 1
ATOM 534 N N . VAL A 1 74 ? -2.267 -1.657 20.171 1.00 91.44 74 VAL A N 1
ATOM 535 C CA . VAL A 1 74 ? -2.217 -2.368 18.884 1.00 91.44 74 VAL A CA 1
ATOM 536 C C . VAL A 1 74 ? -2.146 -1.375 17.725 1.00 91.44 74 VAL A C 1
ATOM 538 O O . VAL A 1 74 ? -1.317 -1.557 16.838 1.00 91.44 74 VAL A O 1
ATOM 541 N N . THR A 1 75 ? -2.953 -0.312 17.741 1.00 92.31 75 THR A N 1
ATOM 542 C CA . THR A 1 75 ? -2.897 0.757 16.735 1.00 92.31 75 THR A CA 1
ATOM 543 C C . THR A 1 75 ? -1.526 1.432 16.694 1.00 92.31 75 THR A C 1
ATOM 545 O O . THR A 1 75 ? -0.989 1.611 15.602 1.00 92.31 75 THR A O 1
ATOM 548 N N . ASP A 1 76 ? -0.903 1.699 17.844 1.00 94.94 76 ASP A N 1
ATOM 549 C CA . ASP A 1 76 ? 0.456 2.250 17.895 1.00 94.94 76 ASP A CA 1
ATOM 550 C C . ASP A 1 76 ? 1.479 1.285 17.272 1.00 94.94 76 ASP A C 1
ATOM 552 O O . ASP A 1 76 ? 2.289 1.672 16.425 1.00 94.94 76 ASP A O 1
ATOM 556 N N . CYS A 1 77 ? 1.419 -0.006 17.622 1.00 94.50 77 CYS A N 1
ATOM 557 C CA . CYS A 1 77 ? 2.278 -1.032 17.022 1.00 94.50 77 CYS A CA 1
ATOM 558 C C . CYS A 1 77 ? 2.081 -1.138 15.502 1.00 94.50 77 CYS A C 1
ATOM 560 O O . CYS A 1 77 ? 3.054 -1.299 14.756 1.00 94.50 77 CYS A O 1
ATOM 562 N N . LEU A 1 78 ? 0.836 -1.032 15.032 1.00 93.50 78 LEU A N 1
ATOM 563 C CA . LEU A 1 78 ? 0.498 -1.018 13.610 1.00 93.50 78 LEU A CA 1
ATOM 564 C C . LEU A 1 78 ? 1.045 0.233 12.920 1.00 93.50 78 LEU A C 1
ATOM 566 O O . LEU A 1 78 ? 1.608 0.114 11.833 1.00 93.50 78 LEU A O 1
ATOM 570 N N . GLY A 1 79 ? 0.953 1.406 13.548 1.00 95.12 79 GLY A N 1
ATOM 571 C CA . GLY A 1 79 ? 1.548 2.647 13.054 1.00 95.12 79 GLY A CA 1
ATOM 572 C C . GLY A 1 79 ? 3.066 2.537 12.897 1.00 95.12 79 GLY A C 1
ATOM 573 O O . GLY A 1 79 ? 3.595 2.803 11.817 1.00 95.12 79 GLY A O 1
ATOM 574 N N . LEU A 1 80 ? 3.765 2.035 13.921 1.00 96.62 80 LEU A N 1
ATOM 575 C CA . LEU A 1 80 ? 5.216 1.795 13.872 1.00 96.62 80 LEU A CA 1
ATOM 576 C C . LEU A 1 80 ? 5.602 0.798 12.771 1.00 96.62 80 LEU A C 1
ATOM 578 O O . LEU A 1 80 ? 6.540 1.037 12.010 1.00 96.62 80 LEU A O 1
ATOM 582 N N . THR A 1 81 ? 4.860 -0.303 12.653 1.00 93.56 81 THR A N 1
ATOM 583 C CA . THR A 1 81 ? 5.101 -1.317 11.614 1.00 93.56 81 THR A CA 1
ATOM 584 C C . THR A 1 81 ? 4.820 -0.757 10.219 1.00 93.56 81 THR A C 1
ATOM 586 O O . THR A 1 81 ? 5.568 -1.029 9.281 1.00 93.56 81 THR A O 1
ATOM 589 N N . THR A 1 82 ? 3.790 0.081 10.079 1.00 93.81 82 THR A N 1
ATOM 590 C CA . THR A 1 82 ? 3.480 0.779 8.824 1.00 93.81 82 THR A CA 1
ATOM 591 C C . THR A 1 82 ? 4.637 1.681 8.417 1.00 93.81 82 THR A C 1
ATOM 593 O O . THR A 1 82 ? 5.060 1.623 7.267 1.00 93.81 82 THR A O 1
ATOM 596 N N . ILE A 1 83 ? 5.217 2.446 9.350 1.00 96.38 83 ILE A N 1
ATOM 597 C CA . ILE A 1 83 ? 6.403 3.277 9.083 1.00 96.38 83 ILE A CA 1
ATOM 598 C C . ILE A 1 83 ? 7.613 2.421 8.689 1.00 96.38 83 ILE A C 1
ATOM 600 O O . ILE A 1 83 ? 8.343 2.793 7.772 1.00 96.38 83 ILE A O 1
ATOM 604 N N . LEU A 1 84 ? 7.822 1.268 9.332 1.00 95.31 84 LEU A N 1
ATOM 605 C CA . LEU A 1 84 ? 8.900 0.345 8.963 1.00 95.31 84 LEU A CA 1
ATOM 606 C C . LEU A 1 84 ? 8.760 -0.123 7.504 1.00 95.31 84 LEU A C 1
ATOM 608 O O . LEU A 1 84 ? 9.704 -0.004 6.722 1.00 95.31 84 LEU A O 1
ATOM 612 N N . VAL A 1 85 ? 7.577 -0.612 7.122 1.00 92.44 85 VAL A N 1
ATOM 613 C CA . VAL A 1 85 ? 7.287 -1.067 5.749 1.00 92.44 85 VAL A CA 1
ATOM 614 C C . VAL A 1 85 ? 7.362 0.091 4.749 1.00 92.44 85 VAL A C 1
ATOM 616 O O . VAL A 1 85 ? 7.906 -0.063 3.652 1.00 92.44 85 VAL A O 1
ATOM 619 N N . ALA A 1 86 ? 6.871 1.266 5.138 1.00 95.19 86 ALA A N 1
ATOM 620 C CA . ALA A 1 86 ? 6.960 2.491 4.357 1.00 95.19 86 ALA A CA 1
ATOM 621 C C . ALA A 1 86 ? 8.417 2.871 4.070 1.00 95.19 86 ALA A C 1
ATOM 623 O O . ALA A 1 86 ? 8.771 3.122 2.921 1.00 95.19 86 ALA A O 1
ATOM 624 N N . GLY A 1 87 ? 9.280 2.835 5.089 1.00 96.12 87 GLY A N 1
ATOM 625 C CA . GLY A 1 87 ? 10.710 3.101 4.961 1.00 96.12 87 GLY A CA 1
ATOM 626 C C . GLY A 1 87 ? 11.400 2.127 4.009 1.00 96.12 87 GLY A C 1
ATOM 627 O O . GLY A 1 87 ? 12.127 2.566 3.119 1.00 96.12 87 GLY A O 1
ATOM 628 N N . LEU A 1 88 ? 11.111 0.825 4.127 1.00 94.31 88 LEU A N 1
ATOM 629 C CA . LEU A 1 88 ? 11.618 -0.190 3.193 1.00 94.31 88 LEU A CA 1
ATOM 630 C C . LEU A 1 88 ? 11.168 0.076 1.749 1.00 94.31 88 LEU A C 1
ATOM 632 O O . LEU A 1 88 ? 11.951 -0.102 0.821 1.00 94.31 88 LEU A O 1
ATOM 636 N N . SER A 1 89 ? 9.937 0.550 1.559 1.00 94.62 89 SER A N 1
ATOM 637 C CA . SER A 1 89 ? 9.406 0.900 0.236 1.00 94.62 89 SER A CA 1
ATOM 638 C C . SER A 1 89 ? 10.042 2.178 -0.322 1.00 94.62 89 SER A C 1
ATOM 640 O O . SER A 1 89 ? 10.355 2.250 -1.508 1.00 94.62 89 SER A O 1
ATOM 642 N N . CYS A 1 90 ? 10.310 3.177 0.524 1.00 96.62 90 CYS A N 1
ATOM 643 C CA . CYS A 1 90 ? 10.997 4.409 0.130 1.00 96.62 90 CYS A CA 1
ATOM 644 C C . CYS A 1 90 ? 12.419 4.152 -0.391 1.00 96.62 90 CYS A C 1
ATOM 646 O O . CYS A 1 90 ? 12.872 4.886 -1.268 1.00 96.62 90 CYS A O 1
ATOM 648 N N . VAL A 1 91 ? 13.106 3.098 0.075 1.00 96.25 91 VAL A N 1
ATOM 649 C CA . VAL A 1 91 ? 14.429 2.695 -0.450 1.00 96.25 91 VAL A CA 1
ATOM 650 C C . VAL A 1 91 ? 14.379 2.381 -1.950 1.00 96.25 91 VAL A C 1
ATOM 652 O O . VAL A 1 91 ? 15.379 2.555 -2.640 1.00 96.25 91 VAL A O 1
ATOM 655 N N . SER A 1 92 ? 13.219 2.033 -2.518 1.00 95.00 92 SER A N 1
ATOM 656 C CA . SER A 1 92 ? 13.074 1.863 -3.972 1.00 95.00 92 SER A CA 1
ATOM 657 C C . SER A 1 92 ? 13.384 3.132 -4.780 1.00 95.00 92 SER A C 1
ATOM 659 O O . SER A 1 92 ? 13.627 3.039 -5.980 1.00 95.00 92 SER A O 1
ATOM 661 N N . VAL A 1 93 ? 13.457 4.318 -4.158 1.00 96.19 93 VAL A N 1
ATOM 662 C CA . VAL A 1 93 ? 13.934 5.538 -4.837 1.00 96.19 93 VAL A CA 1
ATOM 663 C C . VAL A 1 93 ? 15.407 5.433 -5.247 1.00 96.19 93 VAL A C 1
ATOM 665 O O . VAL A 1 93 ? 15.826 6.072 -6.209 1.00 96.19 93 VAL A O 1
ATOM 668 N N . THR A 1 94 ? 16.193 4.613 -4.544 1.00 95.44 94 THR A N 1
ATOM 669 C CA . THR A 1 94 ? 17.605 4.354 -4.851 1.00 95.44 94 THR A CA 1
ATOM 670 C C . THR A 1 94 ? 17.794 3.111 -5.717 1.00 95.44 94 THR A C 1
ATOM 672 O O . THR A 1 94 ? 18.912 2.611 -5.827 1.00 95.44 94 THR A O 1
ATOM 675 N N . ASP A 1 95 ? 16.723 2.578 -6.312 1.00 94.94 95 ASP A N 1
ATOM 676 C CA . ASP A 1 95 ? 16.812 1.397 -7.163 1.00 94.94 95 ASP A CA 1
ATOM 677 C C . ASP A 1 95 ? 17.742 1.665 -8.370 1.00 94.94 95 ASP A C 1
ATOM 679 O O . ASP A 1 95 ? 17.598 2.695 -9.055 1.00 94.94 95 ASP A O 1
ATOM 683 N N . PRO A 1 96 ? 18.707 0.767 -8.653 1.00 95.06 96 PRO A N 1
ATOM 684 C CA . PRO A 1 96 ? 19.621 0.929 -9.778 1.00 95.06 96 PRO A CA 1
ATOM 685 C C . PRO A 1 96 ? 18.914 1.026 -11.132 1.00 95.06 96 PRO A C 1
ATOM 687 O O . PRO A 1 96 ? 19.355 1.795 -11.983 1.00 95.06 96 PRO A O 1
ATOM 690 N N . ALA A 1 97 ? 17.811 0.300 -11.339 1.00 93.88 97 ALA A N 1
ATOM 691 C CA . ALA A 1 97 ? 17.061 0.330 -12.592 1.00 93.88 97 ALA A CA 1
ATOM 692 C C . ALA A 1 97 ? 16.380 1.685 -12.808 1.00 93.88 97 ALA A C 1
ATOM 694 O O . ALA A 1 97 ? 16.364 2.194 -13.930 1.00 93.88 97 ALA A O 1
ATOM 695 N N . LEU A 1 98 ? 15.863 2.299 -11.740 1.00 95.38 98 LEU A N 1
ATOM 696 C CA . LEU A 1 98 ? 15.295 3.643 -11.812 1.00 95.38 98 LEU A CA 1
ATOM 697 C C . LEU A 1 98 ? 16.385 4.676 -12.114 1.00 95.38 98 LEU A C 1
ATOM 699 O O . LEU A 1 98 ? 16.258 5.448 -13.062 1.00 95.38 98 LEU A O 1
ATOM 703 N N . SER A 1 99 ? 17.494 4.638 -11.375 1.00 95.69 99 SER A N 1
ATOM 704 C CA . SER A 1 99 ? 18.616 5.565 -11.582 1.00 95.69 99 SER A CA 1
ATOM 705 C C . SER A 1 99 ? 19.243 5.431 -12.974 1.00 95.69 99 SER A C 1
ATOM 707 O O . SER A 1 99 ? 19.605 6.435 -13.585 1.00 95.69 99 SER A O 1
ATOM 709 N N . ALA A 1 100 ? 19.339 4.209 -13.504 1.00 95.50 100 ALA A N 1
ATOM 710 C CA . ALA A 1 100 ? 19.821 3.958 -14.859 1.00 95.50 100 ALA A CA 1
ATOM 711 C C . ALA A 1 100 ? 18.869 4.524 -15.923 1.00 95.50 100 ALA A C 1
ATOM 713 O O . ALA A 1 100 ? 19.329 5.115 -16.898 1.00 95.50 100 ALA A O 1
ATOM 714 N N . ALA A 1 101 ? 17.554 4.390 -15.721 1.00 94.88 101 ALA A N 1
ATOM 715 C CA . ALA A 1 101 ? 16.550 4.865 -16.668 1.00 94.88 10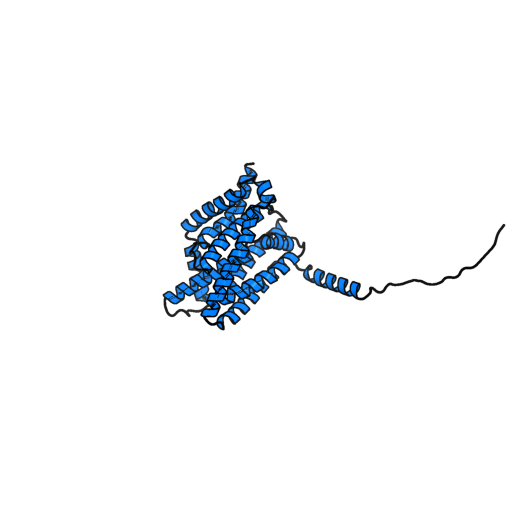1 ALA A CA 1
ATOM 716 C C . ALA A 1 101 ? 16.453 6.400 -16.717 1.00 94.88 101 ALA A C 1
ATOM 718 O O . ALA A 1 101 ? 16.377 6.979 -17.797 1.00 94.88 101 ALA A O 1
ATOM 719 N N . VAL A 1 102 ? 16.471 7.072 -15.560 1.00 95.31 102 VAL A N 1
ATOM 720 C CA . VAL A 1 102 ? 16.159 8.515 -15.482 1.00 95.31 102 VAL A CA 1
ATOM 721 C C . VAL A 1 102 ? 17.355 9.406 -15.149 1.00 95.31 102 VAL A C 1
ATOM 723 O O . VAL A 1 102 ? 17.280 10.622 -15.311 1.00 95.31 102 VAL A O 1
ATOM 726 N N . GLY A 1 103 ? 18.481 8.822 -14.740 1.00 92.75 103 GLY A N 1
ATOM 727 C CA . GLY A 1 103 ? 19.689 9.542 -14.340 1.00 92.75 103 GLY A CA 1
ATOM 728 C C . GLY A 1 103 ? 19.854 9.685 -12.835 1.00 92.75 103 GLY A C 1
ATOM 729 O O . GLY A 1 103 ? 18.929 9.487 -12.055 1.00 92.75 103 GLY A O 1
ATOM 730 N N . THR A 1 104 ? 21.061 10.054 -12.413 1.00 89.06 104 THR A N 1
ATOM 731 C CA . THR A 1 104 ? 21.396 10.253 -11.000 1.00 89.06 104 THR A CA 1
ATOM 732 C C . THR A 1 104 ? 20.656 11.465 -10.418 1.00 89.06 104 THR A C 1
ATOM 734 O O . THR A 1 104 ? 20.523 12.499 -11.066 1.00 89.06 104 THR A O 1
ATOM 737 N N . GLY A 1 105 ? 20.124 11.340 -9.196 1.00 87.00 105 GLY A N 1
ATOM 738 C CA . GLY A 1 105 ? 19.393 12.411 -8.490 1.00 87.00 105 GLY A CA 1
ATOM 739 C C . GLY A 1 105 ? 17.950 12.661 -8.962 1.00 87.00 105 GLY A C 1
ATOM 740 O O . GLY A 1 105 ? 17.121 13.128 -8.183 1.00 87.00 105 GLY A O 1
ATOM 741 N N . VAL A 1 106 ? 17.612 12.272 -10.193 1.00 95.06 106 VAL A N 1
ATOM 742 C CA . VAL A 1 106 ? 16.259 12.385 -10.763 1.00 95.06 106 VAL A CA 1
ATOM 743 C C . VAL A 1 106 ? 15.194 11.517 -10.062 1.00 95.06 106 VAL A C 1
ATOM 745 O O . VAL A 1 106 ? 14.062 11.988 -9.953 1.00 95.06 106 VAL A O 1
ATOM 748 N N . PRO A 1 107 ? 15.485 10.317 -9.511 1.00 96.62 107 PRO A N 1
ATOM 749 C CA . PRO A 1 107 ? 14.475 9.492 -8.841 1.00 96.62 107 PRO A CA 1
ATOM 750 C C . PRO A 1 107 ? 13.725 10.214 -7.713 1.00 96.62 107 PRO A C 1
ATOM 752 O O . PRO A 1 107 ? 12.506 10.105 -7.603 1.00 96.62 107 PRO A O 1
ATOM 755 N N . VAL A 1 108 ? 14.434 11.020 -6.916 1.00 96.19 108 VAL A N 1
ATOM 756 C CA . VAL A 1 108 ? 13.825 11.814 -5.836 1.00 96.19 108 VAL A CA 1
ATOM 757 C C . VAL A 1 108 ? 12.909 12.900 -6.404 1.00 96.19 108 VAL A C 1
ATOM 759 O O . VAL A 1 108 ? 11.826 13.128 -5.867 1.00 96.19 108 VAL A O 1
ATOM 762 N N . LEU A 1 109 ? 13.298 13.532 -7.517 1.00 96.50 109 LEU A N 1
ATOM 763 C CA . LEU A 1 109 ? 12.463 14.517 -8.211 1.00 96.50 109 LEU A CA 1
ATOM 764 C C . LEU A 1 109 ? 11.210 13.883 -8.815 1.00 96.50 109 LEU A C 1
ATOM 766 O O . LEU A 1 109 ? 10.161 14.519 -8.811 1.00 96.50 109 LEU A O 1
ATOM 770 N N . ILE A 1 110 ? 11.291 12.637 -9.286 1.00 97.50 110 ILE A N 1
ATOM 771 C CA . ILE A 1 110 ? 10.116 11.896 -9.756 1.00 97.50 110 ILE A CA 1
ATOM 772 C C . ILE A 1 110 ? 9.152 11.661 -8.600 1.00 97.50 110 ILE A C 1
ATOM 774 O O . ILE A 1 110 ? 7.970 11.957 -8.747 1.00 97.50 110 ILE A O 1
ATOM 778 N N . VAL A 1 111 ? 9.628 11.191 -7.443 1.00 97.62 111 VAL A N 1
ATOM 779 C CA . VAL A 1 111 ? 8.761 10.983 -6.269 1.00 97.62 111 VAL A CA 1
ATOM 780 C C . VAL A 1 111 ? 8.140 12.308 -5.818 1.00 97.62 111 VAL A C 1
ATOM 782 O O . VAL A 1 111 ? 6.920 12.398 -5.691 1.00 97.62 111 VAL A O 1
ATOM 785 N N . LEU A 1 112 ? 8.946 13.364 -5.660 1.00 97.50 112 LEU A N 1
ATOM 786 C CA . LEU A 1 112 ? 8.465 14.700 -5.293 1.00 97.50 112 LEU A CA 1
ATOM 787 C C . LEU A 1 112 ? 7.432 15.231 -6.296 1.00 97.50 112 LEU A C 1
ATOM 789 O O . LEU A 1 112 ? 6.345 15.655 -5.906 1.00 97.50 112 LEU A O 1
ATOM 793 N N . GLY A 1 113 ? 7.759 15.187 -7.587 1.00 97.69 113 GLY A N 1
ATOM 794 C CA . GLY A 1 113 ? 6.885 15.632 -8.666 1.00 97.69 113 GLY A CA 1
ATOM 795 C C . GLY A 1 113 ? 5.582 14.845 -8.694 1.00 97.69 113 GLY A C 1
ATOM 796 O O . GLY A 1 113 ? 4.520 15.441 -8.825 1.00 97.69 113 GLY A O 1
ATOM 797 N N . SER A 1 114 ? 5.634 13.532 -8.476 1.00 98.00 114 SER A N 1
ATOM 798 C CA . SER A 1 114 ? 4.446 12.674 -8.431 1.00 98.00 114 SER A CA 1
ATOM 799 C C . SER A 1 114 ? 3.531 13.022 -7.270 1.00 98.00 114 SER A C 1
ATOM 801 O O . SER A 1 114 ? 2.317 13.087 -7.446 1.00 98.00 114 SER A O 1
ATOM 803 N N . LEU A 1 115 ? 4.099 13.305 -6.098 1.00 97.88 115 LEU A N 1
ATOM 804 C CA . LEU A 1 115 ? 3.332 13.728 -4.931 1.00 97.88 115 LEU A CA 1
ATOM 805 C C . LEU A 1 115 ? 2.666 15.077 -5.165 1.00 97.88 115 LEU A C 1
ATOM 807 O O . LEU A 1 115 ? 1.478 15.202 -4.905 1.00 97.88 115 LEU A O 1
ATOM 811 N N . LEU A 1 116 ? 3.388 16.069 -5.690 1.00 97.75 116 LEU A N 1
ATOM 812 C CA . LEU A 1 116 ? 2.823 17.397 -5.946 1.00 97.75 116 LEU A CA 1
ATOM 813 C C . LEU A 1 116 ? 1.767 17.357 -7.057 1.00 97.75 116 LEU A C 1
ATOM 815 O O . LEU A 1 116 ? 0.644 17.822 -6.864 1.00 97.75 116 LEU A O 1
ATOM 819 N N . LEU A 1 117 ? 2.101 16.757 -8.200 1.00 97.81 117 LEU A N 1
ATOM 820 C CA . LEU A 1 117 ? 1.205 16.640 -9.352 1.00 97.81 117 LEU A CA 1
ATOM 821 C C . LEU A 1 117 ? 0.040 15.676 -9.103 1.00 97.81 117 LEU A C 1
ATOM 823 O O . LEU A 1 117 ? -0.958 15.756 -9.806 1.00 97.81 117 LEU A O 1
ATOM 827 N N . GLY A 1 118 ? 0.145 14.775 -8.127 1.00 96.81 118 GLY A N 1
ATOM 828 C CA . GLY A 1 118 ? -0.953 13.915 -7.696 1.00 96.81 118 GLY A CA 1
ATOM 829 C C . GLY A 1 118 ? -1.842 14.575 -6.642 1.00 96.81 118 GLY A C 1
ATOM 830 O O . GLY A 1 118 ? -3.064 14.596 -6.785 1.00 96.81 118 GLY A O 1
ATOM 831 N N . ALA A 1 119 ? -1.232 15.152 -5.605 1.00 96.50 119 ALA A N 1
ATOM 832 C CA . ALA A 1 119 ? -1.939 15.729 -4.466 1.00 96.50 119 ALA A CA 1
ATOM 833 C C . ALA A 1 119 ? -2.666 17.030 -4.810 1.00 96.50 119 ALA A C 1
ATOM 835 O O . ALA A 1 119 ? -3.765 17.249 -4.306 1.00 96.50 119 ALA A O 1
ATOM 836 N N . ILE A 1 120 ? -2.100 17.885 -5.673 1.00 97.25 120 ILE A N 1
ATOM 837 C CA . ILE A 1 120 ? -2.756 19.144 -6.055 1.00 97.25 120 ILE A CA 1
ATOM 838 C C . ILE A 1 120 ? -4.084 18.857 -6.778 1.00 97.25 120 ILE A C 1
ATOM 840 O O . ILE A 1 120 ? -5.122 19.298 -6.282 1.00 97.25 120 ILE A O 1
ATOM 844 N N . PRO A 1 121 ? -4.127 18.081 -7.882 1.00 97.25 121 PRO A N 1
ATOM 845 C CA . PRO A 1 121 ? -5.396 17.712 -8.503 1.00 97.25 121 PRO A CA 1
ATOM 846 C C . PRO A 1 121 ? -6.291 16.893 -7.578 1.00 97.25 121 PRO A C 1
ATOM 848 O O . PRO A 1 121 ? -7.501 17.096 -7.590 1.00 97.25 121 PRO A O 1
ATOM 851 N N . GLY A 1 122 ? -5.731 15.991 -6.765 1.00 96.31 122 GLY A N 1
ATOM 852 C CA . GLY A 1 122 ? -6.523 15.182 -5.841 1.00 96.31 122 GLY A CA 1
ATOM 853 C C . GLY A 1 122 ? -7.263 16.019 -4.799 1.00 96.31 122 GLY A C 1
ATOM 854 O O . GLY A 1 122 ? -8.466 15.833 -4.607 1.00 96.31 122 GLY A O 1
ATOM 855 N N . SER A 1 123 ? -6.587 17.014 -4.227 1.00 96.19 123 SER A N 1
ATOM 856 C CA . SER A 1 123 ? -7.183 17.977 -3.300 1.00 96.19 123 SER A CA 1
ATOM 857 C C . SER A 1 123 ? -8.206 18.883 -3.997 1.00 96.19 123 SER A C 1
ATOM 859 O O . SER A 1 123 ? -9.315 19.057 -3.492 1.00 96.19 123 SER A O 1
ATOM 861 N N . LEU A 1 124 ? -7.911 19.379 -5.208 1.00 96.75 124 LEU A N 1
ATOM 862 C CA . LEU A 1 124 ? -8.863 20.176 -6.001 1.00 96.75 124 LEU A CA 1
ATOM 863 C C . LEU A 1 124 ? -10.137 19.395 -6.355 1.00 96.75 124 LEU A C 1
ATOM 865 O O . LEU A 1 124 ? -11.238 19.945 -6.347 1.00 96.75 124 LEU A O 1
ATOM 869 N N . LEU A 1 125 ? -10.002 18.101 -6.647 1.00 96.19 125 LEU A N 1
ATOM 870 C CA . LEU A 1 125 ? -11.123 17.196 -6.905 1.00 96.19 125 LEU A CA 1
ATOM 871 C C . LEU A 1 125 ? -11.827 16.738 -5.620 1.00 96.19 125 LEU A C 1
ATOM 873 O O . LEU A 1 125 ? -12.888 16.107 -5.712 1.00 96.19 125 LEU A O 1
ATOM 877 N N . ARG A 1 126 ? -11.269 17.077 -4.449 1.00 94.75 126 ARG A N 1
ATOM 878 C CA . ARG A 1 126 ? -11.740 16.686 -3.117 1.00 94.75 126 ARG A CA 1
ATOM 879 C C . ARG A 1 126 ? -11.866 15.167 -2.996 1.00 94.75 126 ARG A C 1
ATOM 881 O O . 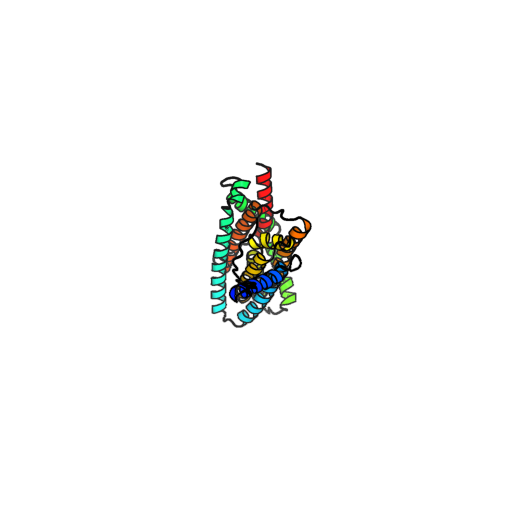ARG A 1 126 ? -12.920 14.646 -2.622 1.00 94.75 126 ARG A O 1
ATOM 888 N N . ILE A 1 127 ? -10.820 14.442 -3.401 1.00 93.25 127 ILE A N 1
ATOM 889 C CA . ILE A 1 127 ? -10.817 12.970 -3.400 1.00 93.25 127 ILE A CA 1
ATOM 890 C C . ILE A 1 127 ? -11.033 12.431 -1.985 1.00 93.25 127 ILE A C 1
ATOM 892 O O . ILE A 1 127 ? -11.828 11.505 -1.820 1.00 93.25 127 ILE A O 1
ATOM 896 N N . GLY A 1 128 ? -10.399 13.034 -0.979 1.00 89.69 128 GLY A N 1
ATOM 897 C CA . GLY A 1 128 ? -10.592 12.715 0.432 1.00 89.69 128 GLY A CA 1
ATOM 898 C C . GLY A 1 128 ? -12.060 12.774 0.835 1.00 89.69 128 GLY A C 1
ATOM 899 O O . GLY A 1 128 ? -12.602 11.769 1.287 1.00 89.69 128 GLY A O 1
ATOM 900 N N . ASP A 1 129 ? -12.737 13.887 0.552 1.00 91.00 129 ASP A N 1
ATOM 901 C CA . ASP A 1 129 ? -14.153 14.069 0.894 1.00 91.00 129 ASP A CA 1
ATOM 902 C C . ASP A 1 129 ? -15.068 13.080 0.160 1.00 91.00 129 ASP A C 1
ATOM 904 O O . ASP A 1 129 ? -16.069 12.607 0.703 1.00 91.00 129 ASP A O 1
ATOM 908 N N . ARG A 1 130 ? -14.738 12.741 -1.093 1.00 92.50 130 ARG A N 1
ATOM 909 C CA . ARG A 1 130 ? -15.488 11.743 -1.871 1.00 92.50 130 ARG A CA 1
ATOM 910 C C . ARG A 1 130 ? -15.298 10.339 -1.314 1.00 92.50 130 ARG A C 1
ATOM 912 O O . ARG A 1 130 ? -16.279 9.607 -1.199 1.00 92.50 130 ARG A O 1
ATOM 919 N N . LEU A 1 131 ? -14.068 9.964 -0.963 1.00 88.00 131 LEU A N 1
ATOM 920 C CA . LEU A 1 131 ? -13.766 8.685 -0.317 1.00 88.00 131 LEU A CA 1
ATOM 921 C C . LEU A 1 131 ? -14.431 8.593 1.043 1.00 88.00 131 LEU A C 1
ATOM 923 O O . LEU A 1 131 ? -15.011 7.559 1.372 1.00 88.00 131 LEU A O 1
ATOM 927 N N . GLU A 1 132 ? -14.425 9.697 1.785 1.00 86.88 132 GLU A N 1
ATOM 928 C CA . GLU A 1 132 ? -15.193 9.803 3.000 1.00 86.88 132 GLU A CA 1
ATOM 929 C C . GLU A 1 132 ? -16.668 9.552 2.677 1.00 86.88 132 GLU A C 1
ATOM 931 O O . GLU A 1 132 ? -17.266 8.660 3.270 1.00 86.88 132 GLU A O 1
ATOM 936 N N . GLY A 1 133 ? -17.255 10.262 1.707 1.00 85.94 133 GLY A N 1
ATOM 937 C CA . GLY A 1 133 ? -18.620 10.050 1.187 1.00 85.94 133 GLY A CA 1
ATOM 938 C C . GLY A 1 133 ? -18.976 8.582 0.963 1.00 85.94 133 GLY A C 1
ATOM 939 O O . GLY A 1 133 ? -19.960 8.073 1.506 1.00 85.94 133 GLY A O 1
ATOM 940 N N . LEU A 1 134 ? -18.137 7.899 0.187 1.00 86.31 134 LEU A N 1
ATOM 941 C CA . LEU A 1 134 ? -18.287 6.489 -0.158 1.00 86.31 134 LEU A CA 1
ATOM 942 C C . LEU A 1 134 ? -18.210 5.582 1.073 1.00 86.31 134 LEU A C 1
ATOM 944 O O . LEU A 1 134 ? -19.039 4.681 1.208 1.00 86.31 134 LEU A O 1
ATOM 948 N N . ALA A 1 135 ? -17.274 5.841 1.988 1.00 82.31 135 ALA A N 1
ATOM 949 C CA . ALA A 1 135 ? -17.157 5.098 3.238 1.00 82.31 135 ALA A CA 1
ATOM 950 C C . ALA A 1 135 ? -18.436 5.186 4.075 1.00 82.31 135 ALA A C 1
ATOM 952 O O . ALA A 1 135 ? -18.907 4.160 4.558 1.00 82.31 135 ALA A O 1
ATOM 953 N N . GLY A 1 136 ? -19.046 6.372 4.173 1.00 81.06 136 GLY A N 1
ATOM 954 C CA . GLY A 1 136 ? -20.326 6.547 4.867 1.00 81.06 136 GLY A CA 1
ATOM 955 C C . GLY A 1 136 ? -21.440 5.696 4.254 1.00 81.06 136 GLY A C 1
ATOM 956 O O . GLY A 1 136 ? -22.116 4.955 4.960 1.00 81.06 136 GLY A O 1
ATOM 957 N N . VAL A 1 137 ? -21.571 5.719 2.924 1.00 85.62 137 VAL A N 1
ATOM 958 C CA . VAL A 1 137 ? -22.587 4.929 2.207 1.00 85.62 137 VAL A CA 1
ATOM 959 C C . VAL A 1 137 ? -22.385 3.421 2.397 1.00 85.62 137 VAL A C 1
ATOM 961 O O . VAL A 1 137 ? -23.358 2.679 2.552 1.00 85.62 137 VAL A O 1
ATOM 964 N N . ILE A 1 138 ? -21.138 2.946 2.363 1.00 84.50 138 ILE A N 1
ATOM 965 C CA . ILE A 1 138 ? -20.820 1.524 2.556 1.00 84.50 138 ILE A CA 1
ATOM 966 C C . ILE A 1 138 ? -21.074 1.121 4.008 1.00 84.50 138 ILE A C 1
ATOM 968 O O . ILE A 1 138 ? -21.703 0.091 4.256 1.00 84.50 138 ILE A O 1
ATOM 972 N N . GLN A 1 139 ? -20.644 1.943 4.963 1.00 75.62 139 GLN A N 1
ATOM 973 C CA . GLN A 1 139 ? -20.842 1.690 6.383 1.00 75.62 139 GLN A CA 1
ATOM 974 C C . GLN A 1 139 ? -22.332 1.625 6.739 1.00 75.62 139 GLN A C 1
ATOM 976 O O . GLN A 1 139 ? -22.745 0.677 7.404 1.00 75.62 139 GLN A O 1
ATOM 981 N N . ASP A 1 140 ? -23.149 2.549 6.230 1.00 79.38 140 ASP A N 1
ATOM 982 C CA . ASP A 1 140 ? -24.598 2.559 6.465 1.00 79.38 140 ASP A CA 1
ATOM 983 C C . ASP A 1 140 ? -25.292 1.301 5.921 1.00 79.38 140 ASP A C 1
ATOM 985 O O . ASP A 1 140 ? -26.250 0.805 6.518 1.00 79.38 140 ASP A O 1
ATOM 989 N N . ARG A 1 141 ? -24.801 0.761 4.797 1.00 80.31 141 ARG A N 1
ATOM 990 C CA . ARG A 1 141 ? -25.346 -0.456 4.174 1.00 80.31 141 ARG A CA 1
ATOM 991 C C . ARG A 1 141 ? -24.895 -1.744 4.855 1.00 80.31 141 ARG A C 1
ATOM 993 O O . ARG A 1 141 ? -25.671 -2.693 4.893 1.00 80.31 141 ARG A O 1
ATOM 1000 N N . VAL A 1 142 ? -23.657 -1.796 5.345 1.00 72.12 142 VAL A N 1
ATOM 1001 C CA . VAL A 1 142 ? -23.035 -3.036 5.847 1.00 72.12 142 VAL A CA 1
ATOM 1002 C C . VAL A 1 142 ? -23.131 -3.160 7.367 1.00 72.12 142 VAL A C 1
ATOM 1004 O O . VAL A 1 142 ? -23.389 -4.249 7.869 1.00 72.12 142 VAL A O 1
ATOM 1007 N N . ALA A 1 143 ? -22.943 -2.069 8.113 1.00 63.47 143 ALA A N 1
ATOM 1008 C CA . ALA A 1 143 ? -22.945 -2.094 9.577 1.00 63.47 143 ALA A CA 1
ATOM 1009 C C . ALA A 1 143 ? -24.344 -1.885 10.187 1.00 63.47 143 ALA A C 1
ATOM 1011 O O . ALA A 1 143 ? -24.518 -2.052 11.394 1.00 63.47 143 ALA A O 1
ATOM 1012 N N . GLY A 1 144 ? -25.340 -1.513 9.371 1.00 56.69 144 GLY A N 1
ATOM 1013 C CA . GLY A 1 144 ? -26.624 -1.018 9.859 1.00 56.69 144 GLY A CA 1
ATOM 1014 C C . GLY A 1 144 ? -26.462 0.299 10.628 1.00 56.69 144 GLY A C 1
ATOM 1015 O O . GLY A 1 144 ? -25.366 0.690 11.025 1.00 56.69 144 GLY A O 1
ATOM 1016 N N . ARG A 1 145 ? -27.563 1.026 10.841 1.00 53.00 145 ARG A N 1
ATOM 1017 C CA . ARG A 1 145 ? -27.588 2.309 11.570 1.00 53.00 145 ARG A CA 1
ATOM 1018 C C . ARG A 1 145 ? -27.257 2.122 13.063 1.00 53.00 145 ARG A C 1
ATOM 1020 O O . ARG A 1 145 ? -28.135 2.234 13.908 1.00 53.00 145 ARG A O 1
ATOM 1027 N N . SER A 1 146 ? -26.011 1.800 13.398 1.00 51.44 146 SER A N 1
ATOM 1028 C CA . SER A 1 146 ? -25.584 1.503 14.772 1.00 51.44 146 SER A CA 1
ATOM 1029 C C . SER A 1 146 ? -24.974 2.709 15.499 1.00 51.44 146 SER A C 1
ATOM 1031 O O . SER A 1 146 ? -24.628 2.594 16.673 1.00 51.44 146 SER A O 1
ATOM 1033 N N . ALA A 1 147 ? -24.838 3.868 14.845 1.00 54.88 147 ALA A N 1
ATOM 1034 C CA . ALA A 1 147 ? -24.369 5.092 15.490 1.00 54.88 147 ALA A CA 1
ATOM 1035 C C . ALA A 1 147 ? -25.563 5.982 15.869 1.00 54.88 147 ALA A C 1
ATOM 1037 O O . ALA A 1 147 ? -26.153 6.651 15.026 1.00 54.88 147 ALA A O 1
ATOM 1038 N N . THR A 1 148 ? -25.918 5.990 17.154 1.00 55.41 148 THR A N 1
ATOM 1039 C CA . THR A 1 148 ? -27.033 6.777 17.712 1.00 55.41 148 THR A CA 1
ATOM 1040 C C . THR A 1 148 ? -26.708 8.266 17.883 1.00 55.41 148 THR A C 1
ATOM 1042 O O . THR A 1 148 ? -27.599 9.048 18.202 1.00 55.41 148 THR A O 1
ATOM 1045 N N . THR A 1 149 ? -25.451 8.673 17.656 1.00 66.56 149 THR A N 1
ATOM 1046 C CA . THR A 1 149 ? -24.972 10.046 17.878 1.00 66.56 149 THR A CA 1
ATOM 1047 C C . THR A 1 149 ? -24.039 10.493 16.738 1.00 66.56 149 THR A C 1
ATOM 1049 O O . THR A 1 149 ? -23.155 9.718 16.359 1.00 66.56 149 THR A O 1
ATOM 1052 N N . PRO A 1 150 ? -24.154 11.736 16.220 1.00 67.50 150 PRO A N 1
ATOM 1053 C CA . PRO A 1 150 ? -23.376 12.212 15.067 1.00 67.50 150 PRO A CA 1
ATOM 1054 C C . PRO A 1 150 ? -21.848 12.070 15.200 1.00 67.50 150 PRO A C 1
ATOM 1056 O O . PRO A 1 150 ? -21.183 11.680 14.244 1.00 67.50 150 PRO A O 1
ATOM 1059 N N . GLY A 1 151 ? -21.285 12.316 16.391 1.00 72.06 151 GLY A N 1
ATOM 1060 C CA . GLY A 1 151 ? -19.835 12.217 16.623 1.00 72.06 151 GLY A CA 1
ATOM 1061 C C . GLY A 1 151 ? -19.284 10.786 16.565 1.00 72.06 151 GLY A C 1
ATOM 1062 O O . GLY A 1 151 ? -18.190 10.559 16.054 1.00 72.06 151 GLY A O 1
ATOM 1063 N N . ALA A 1 152 ? -20.061 9.797 17.016 1.00 75.56 152 ALA A N 1
ATOM 1064 C CA . ALA A 1 152 ? -19.658 8.390 16.959 1.00 75.56 152 ALA A CA 1
ATOM 1065 C C . ALA A 1 152 ? -19.656 7.852 15.517 1.00 75.56 152 ALA A C 1
ATOM 1067 O O . ALA A 1 152 ? -18.823 7.012 15.174 1.00 75.56 152 ALA A O 1
ATOM 1068 N N . ALA A 1 153 ? -20.560 8.359 14.671 1.00 76.25 153 ALA A N 1
ATOM 1069 C CA . ALA A 1 153 ? -20.617 8.012 13.253 1.00 76.25 153 ALA A CA 1
ATOM 1070 C C . ALA A 1 153 ? -19.377 8.515 12.500 1.00 76.25 153 ALA A C 1
ATOM 1072 O O . ALA A 1 153 ? -18.772 7.758 11.743 1.00 76.25 153 ALA A O 1
ATOM 1073 N N . HIS A 1 154 ? -18.960 9.760 12.753 1.00 80.62 154 HIS A N 1
ATOM 1074 C CA . HIS A 1 154 ? -17.788 10.343 12.099 1.00 80.62 154 HIS A CA 1
ATOM 1075 C C . HIS A 1 154 ? -16.492 9.616 12.488 1.00 80.62 154 HIS A C 1
ATOM 1077 O O . HIS A 1 154 ? -15.762 9.166 11.610 1.00 80.62 154 HIS A O 1
ATOM 1083 N N . ALA A 1 155 ? -16.274 9.356 13.782 1.00 81.94 155 ALA A N 1
ATOM 1084 C CA . ALA A 1 155 ? -15.104 8.601 14.241 1.00 81.94 155 ALA A CA 1
ATOM 1085 C C . ALA A 1 155 ? -15.062 7.164 13.683 1.00 81.94 155 ALA A C 1
ATOM 1087 O O . ALA A 1 155 ? -13.996 6.616 13.410 1.00 81.94 155 ALA A O 1
ATOM 1088 N N . ALA A 1 156 ? -16.219 6.519 13.507 1.00 82.62 156 ALA A N 1
ATOM 1089 C CA . ALA A 1 156 ? -16.277 5.187 12.909 1.00 82.62 156 ALA A CA 1
ATOM 1090 C C . ALA A 1 156 ? -15.957 5.204 11.405 1.00 82.62 156 ALA A C 1
ATOM 1092 O O . ALA A 1 156 ? -15.292 4.291 10.915 1.00 82.62 156 ALA A O 1
ATOM 1093 N N . ARG A 1 157 ? -16.389 6.252 10.701 1.00 84.75 157 ARG A N 1
ATOM 1094 C CA . ARG A 1 157 ? -16.104 6.475 9.282 1.00 84.75 157 ARG A CA 1
ATOM 1095 C C . ARG A 1 157 ? -14.632 6.783 9.042 1.00 84.75 157 ARG A C 1
ATOM 1097 O O . ARG A 1 157 ? -14.040 6.223 8.126 1.00 84.75 157 ARG A O 1
ATOM 1104 N N . GLU A 1 158 ? -14.028 7.592 9.902 1.00 86.62 158 GLU A N 1
ATOM 1105 C CA . GLU A 1 158 ? -12.595 7.870 9.860 1.00 86.62 158 GLU A CA 1
ATOM 1106 C C . GLU A 1 158 ? -11.770 6.594 10.061 1.00 86.62 158 GLU A C 1
ATOM 1108 O O . GLU A 1 158 ? -10.955 6.262 9.201 1.00 86.62 158 GLU A O 1
ATOM 1113 N N . ARG A 1 159 ? -12.062 5.806 11.109 1.00 88.31 159 ARG A N 1
ATOM 1114 C CA . ARG A 1 159 ? -11.404 4.503 11.335 1.00 88.31 159 ARG A CA 1
ATOM 1115 C C . ARG A 1 159 ? -11.573 3.547 10.156 1.00 88.31 159 ARG A C 1
ATOM 1117 O O . ARG A 1 159 ? -10.651 2.807 9.823 1.00 88.31 159 ARG A O 1
ATOM 1124 N N . PHE A 1 160 ? -12.747 3.545 9.526 1.00 90.62 160 PHE A N 1
ATOM 1125 C CA . PHE A 1 160 ? -13.001 2.735 8.339 1.00 90.62 160 PHE A CA 1
ATOM 1126 C C . PHE A 1 160 ? -12.111 3.160 7.165 1.00 90.62 160 PHE A C 1
ATOM 1128 O O . PHE A 1 160 ? -11.474 2.311 6.544 1.00 90.62 160 PHE A O 1
ATOM 1135 N N . ILE A 1 161 ? -12.056 4.460 6.864 1.00 90.75 161 ILE A N 1
ATOM 1136 C CA . ILE A 1 161 ? -11.242 5.005 5.769 1.00 90.75 161 ILE A CA 1
ATOM 1137 C C . ILE A 1 161 ? -9.767 4.749 6.039 1.00 90.75 161 ILE A C 1
ATOM 1139 O O . ILE A 1 161 ? -9.054 4.305 5.145 1.00 90.75 161 ILE A O 1
ATOM 1143 N N . GLU A 1 162 ? -9.318 4.982 7.269 1.00 91.44 162 GLU A N 1
ATOM 1144 C CA . GLU A 1 162 ? -7.944 4.737 7.683 1.00 91.44 162 GLU A CA 1
ATOM 1145 C C . GLU A 1 162 ? -7.579 3.260 7.514 1.00 91.44 162 GLU A C 1
ATOM 1147 O O . GLU A 1 162 ? -6.597 2.954 6.840 1.00 91.44 162 GLU A O 1
ATOM 1152 N N . GLY A 1 163 ? -8.413 2.335 7.999 1.00 93.44 163 GLY A N 1
ATOM 1153 C CA . GLY A 1 163 ? -8.221 0.901 7.779 1.00 93.44 163 GLY A CA 1
ATOM 1154 C C . GLY A 1 163 ? -8.171 0.515 6.308 1.00 93.44 163 GLY A C 1
ATOM 1155 O O . GLY A 1 163 ? -7.290 -0.239 5.893 1.00 93.44 163 GLY A O 1
ATOM 1156 N N . TRP A 1 164 ? -9.099 1.048 5.511 1.00 94.19 164 TRP A N 1
ATOM 1157 C CA . TRP A 1 164 ? -9.184 0.750 4.087 1.00 94.19 164 TRP A CA 1
ATOM 1158 C C . TRP A 1 164 ? -7.964 1.266 3.324 1.00 94.19 164 TRP A C 1
ATOM 1160 O O . TRP A 1 164 ? -7.347 0.496 2.587 1.00 94.19 164 TRP A O 1
ATOM 1170 N N . LEU A 1 165 ? -7.577 2.527 3.520 1.00 93.19 165 LEU A N 1
ATOM 1171 C CA . LEU A 1 165 ? -6.425 3.129 2.850 1.00 93.19 165 LEU A CA 1
ATOM 1172 C C . LEU A 1 165 ? -5.114 2.480 3.291 1.00 93.19 165 LEU A C 1
ATOM 1174 O O . LEU A 1 165 ? -4.305 2.129 2.435 1.00 93.19 165 LEU A O 1
ATOM 1178 N N . THR A 1 166 ? -4.931 2.260 4.596 1.00 93.25 166 THR A N 1
ATOM 1179 C CA . THR A 1 166 ? -3.718 1.630 5.142 1.00 93.25 166 THR A CA 1
ATOM 1180 C C . THR A 1 166 ? -3.522 0.245 4.552 1.00 93.25 166 THR A C 1
ATOM 1182 O O . THR A 1 166 ? -2.482 -0.036 3.961 1.00 93.25 166 THR A O 1
ATOM 1185 N N . ALA A 1 167 ? -4.544 -0.606 4.659 1.00 95.56 167 ALA A N 1
ATOM 1186 C CA . ALA A 1 167 ? -4.465 -1.976 4.180 1.00 95.56 167 ALA A CA 1
ATOM 1187 C C . ALA A 1 167 ? -4.348 -2.031 2.650 1.00 95.56 167 ALA A C 1
ATOM 1189 O O . ALA A 1 167 ? -3.520 -2.769 2.128 1.00 95.56 167 ALA A O 1
ATOM 1190 N N . SER A 1 168 ? -5.105 -1.208 1.915 1.00 95.00 168 SER A N 1
ATOM 1191 C CA . SER A 1 168 ? -5.031 -1.194 0.447 1.00 95.00 168 SER A CA 1
ATOM 1192 C C . SER A 1 168 ? -3.655 -0.772 -0.043 1.00 95.00 168 SER A C 1
ATOM 1194 O O . SER A 1 168 ? -3.106 -1.430 -0.922 1.00 95.00 168 SER A O 1
ATOM 1196 N N . LEU A 1 169 ? -3.079 0.293 0.521 1.00 93.38 169 LEU A N 1
ATOM 1197 C CA . LEU A 1 169 ? -1.741 0.729 0.136 1.00 93.38 169 LEU A CA 1
ATOM 1198 C C . LEU A 1 169 ? -0.690 -0.309 0.525 1.00 93.38 169 LEU A C 1
ATOM 1200 O O . LEU A 1 169 ? 0.135 -0.654 -0.310 1.00 93.38 169 LEU A O 1
ATOM 1204 N N . LEU A 1 170 ? -0.756 -0.869 1.732 1.00 93.25 170 LEU A N 1
ATOM 1205 C CA . LEU A 1 170 ? 0.216 -1.862 2.192 1.00 93.25 170 LEU A CA 1
ATOM 1206 C C . LEU A 1 170 ? 0.165 -3.160 1.368 1.00 93.25 170 LEU A C 1
ATOM 1208 O O . LEU A 1 170 ? 1.203 -3.756 1.087 1.00 93.25 170 LEU A O 1
ATOM 1212 N N . PHE A 1 171 ? -1.024 -3.586 0.936 1.00 94.56 171 PHE A N 1
ATOM 1213 C CA . PHE A 1 171 ? -1.184 -4.804 0.138 1.00 94.56 171 PHE A CA 1
ATOM 1214 C C . PHE A 1 171 ? -0.921 -4.571 -1.352 1.00 94.56 171 PHE A C 1
ATOM 1216 O O . PHE A 1 171 ? -0.337 -5.434 -2.010 1.00 94.56 171 PHE A O 1
ATOM 1223 N N . CYS A 1 172 ? -1.313 -3.416 -1.899 1.00 92.62 172 CYS A N 1
ATOM 1224 C CA . CYS A 1 172 ? -1.255 -3.159 -3.341 1.00 92.62 172 CYS A CA 1
ATOM 1225 C C . CYS A 1 172 ? 0.031 -2.458 -3.791 1.00 92.62 172 CYS A C 1
ATOM 1227 O O . CYS A 1 172 ? 0.462 -2.656 -4.927 1.00 92.62 172 CYS A O 1
ATOM 1229 N N . VAL A 1 173 ? 0.649 -1.645 -2.933 1.00 86.81 173 VAL A N 1
ATOM 1230 C CA . VAL A 1 173 ? 1.890 -0.938 -3.258 1.00 86.81 173 VAL A CA 1
ATOM 1231 C C . VAL A 1 173 ? 3.068 -1.814 -2.857 1.00 86.81 173 VAL A C 1
ATOM 1233 O O . VAL A 1 173 ? 3.496 -1.838 -1.707 1.00 86.81 173 VAL A O 1
ATOM 1236 N N . GLY A 1 174 ? 3.627 -2.517 -3.835 1.00 83.62 174 GLY A N 1
ATOM 1237 C CA . GLY A 1 174 ? 4.900 -3.195 -3.660 1.00 83.62 174 GLY A CA 1
ATOM 1238 C C . GLY A 1 174 ? 5.359 -3.935 -4.914 1.00 83.62 174 GLY A C 1
ATOM 1239 O O . GLY A 1 174 ? 4.530 -4.308 -5.755 1.00 83.62 174 GLY A O 1
ATOM 1240 N N . PRO A 1 175 ? 6.668 -4.225 -5.034 1.00 84.25 175 PRO A N 1
ATOM 1241 C CA . PRO A 1 175 ? 7.205 -4.939 -6.187 1.00 84.25 175 PRO A CA 1
ATOM 1242 C C . PRO A 1 175 ? 6.614 -6.343 -6.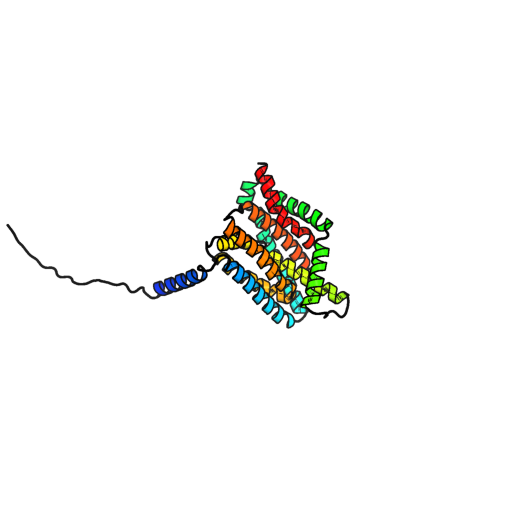319 1.00 84.25 175 PRO A C 1
ATOM 1244 O O . PRO A 1 175 ? 6.330 -6.780 -7.427 1.00 84.25 175 PRO A O 1
ATOM 1247 N N . LEU A 1 176 ? 6.363 -7.023 -5.192 1.00 87.25 176 LEU A N 1
ATOM 1248 C CA . LEU A 1 176 ? 5.770 -8.364 -5.169 1.00 87.25 176 LEU A CA 1
ATOM 1249 C C . LEU A 1 176 ? 4.314 -8.382 -5.642 1.00 87.25 176 LEU A C 1
ATOM 1251 O O . LEU A 1 176 ? 3.902 -9.364 -6.250 1.00 87.25 176 LEU A O 1
ATOM 1255 N N . THR A 1 177 ? 3.543 -7.312 -5.415 1.00 90.19 177 THR A N 1
ATOM 1256 C CA . THR A 1 177 ? 2.197 -7.201 -5.994 1.00 90.19 177 THR A CA 1
ATOM 1257 C C . THR A 1 177 ? 2.304 -7.161 -7.506 1.00 90.19 177 THR A C 1
ATOM 1259 O O . THR A 1 177 ? 1.634 -7.925 -8.188 1.00 90.19 177 THR A O 1
ATOM 1262 N N . ILE A 1 178 ? 3.177 -6.310 -8.044 1.00 88.06 178 ILE A N 1
ATOM 1263 C CA . ILE A 1 178 ? 3.274 -6.112 -9.491 1.00 88.06 178 ILE A CA 1
ATOM 1264 C C . ILE A 1 178 ? 3.879 -7.338 -10.173 1.00 88.06 178 ILE A C 1
ATOM 1266 O O . ILE A 1 178 ? 3.241 -7.935 -11.038 1.00 88.06 178 ILE A O 1
ATOM 1270 N N . LEU A 1 179 ? 5.077 -7.748 -9.757 1.00 86.19 179 LEU A N 1
ATOM 1271 C CA . LEU A 1 179 ? 5.799 -8.871 -10.354 1.00 86.19 179 LEU A CA 1
ATOM 1272 C C . LEU A 1 179 ? 5.086 -10.203 -10.109 1.00 86.19 179 LEU A C 1
ATOM 1274 O O . LEU A 1 179 ? 4.999 -11.016 -11.027 1.00 86.19 179 LEU A O 1
ATOM 1278 N N . GLY A 1 180 ? 4.523 -10.404 -8.916 1.00 88.31 180 GLY A N 1
ATOM 1279 C CA . GLY A 1 180 ? 3.771 -11.610 -8.587 1.00 88.31 180 GLY A CA 1
ATOM 1280 C C . GLY A 1 180 ? 2.496 -11.743 -9.418 1.00 88.31 180 GLY A C 1
ATOM 1281 O O . GLY A 1 180 ? 2.264 -12.803 -9.991 1.00 88.31 180 GLY A O 1
ATOM 1282 N N . SER A 1 181 ? 1.708 -10.670 -9.555 1.00 89.81 181 SER A N 1
ATOM 1283 C CA . SER A 1 181 ? 0.477 -10.685 -10.372 1.00 89.81 181 SER A CA 1
ATOM 1284 C C . SER A 1 181 ? 0.756 -10.942 -11.838 1.00 89.81 181 SER A C 1
ATOM 1286 O O . SER A 1 181 ? 0.020 -11.685 -12.484 1.00 89.81 181 SER A O 1
ATOM 1288 N N . LEU A 1 182 ? 1.822 -10.331 -12.356 1.00 88.56 182 LEU A N 1
ATOM 1289 C CA . LEU A 1 182 ? 2.227 -10.490 -13.744 1.00 88.56 182 LEU A CA 1
ATOM 1290 C C . LEU A 1 182 ? 2.723 -11.919 -13.998 1.00 88.56 182 LEU A C 1
ATOM 1292 O O . LEU A 1 182 ? 2.305 -12.537 -14.969 1.00 88.56 182 LEU A O 1
ATOM 1296 N N . SER A 1 183 ? 3.544 -12.471 -13.096 1.00 86.25 183 SER A N 1
ATOM 1297 C CA . SER A 1 183 ? 4.012 -13.865 -13.145 1.00 86.25 183 SER A CA 1
ATOM 1298 C C . SER A 1 183 ? 2.857 -14.870 -13.112 1.00 86.25 183 SER A C 1
ATOM 1300 O O . SER A 1 183 ? 2.836 -15.806 -13.911 1.00 86.25 183 SER A O 1
ATOM 1302 N N . ASP A 1 184 ? 1.876 -14.651 -12.234 1.00 88.06 184 ASP A N 1
ATOM 1303 C CA . ASP A 1 184 ? 0.662 -15.471 -12.128 1.00 88.06 184 ASP A CA 1
ATOM 1304 C C . ASP A 1 184 ? -0.177 -15.397 -13.415 1.00 88.06 184 ASP A C 1
ATOM 1306 O O . ASP A 1 184 ? -0.601 -16.419 -13.950 1.00 88.06 184 ASP A O 1
ATOM 1310 N N . GLY A 1 185 ? -0.330 -14.198 -13.990 1.00 85.75 185 GLY A N 1
ATOM 1311 C CA . GLY A 1 185 ? -1.005 -14.005 -15.277 1.00 85.75 185 GLY A CA 1
ATOM 1312 C C . GLY A 1 185 ? -0.292 -14.676 -16.457 1.00 85.75 185 GLY A C 1
ATOM 1313 O O . GLY A 1 185 ? -0.940 -15.192 -17.362 1.00 85.75 185 GLY A O 1
ATOM 1314 N N . LEU A 1 186 ? 1.040 -14.724 -16.429 1.00 84.94 186 LEU A N 1
ATOM 1315 C CA . LEU A 1 186 ? 1.860 -15.395 -17.443 1.00 84.94 186 LEU A CA 1
ATOM 1316 C C . LEU A 1 186 ? 1.909 -16.922 -17.280 1.00 84.94 186 LEU A C 1
ATOM 1318 O O . LEU A 1 186 ? 2.452 -17.609 -18.143 1.00 84.94 186 LEU A O 1
ATOM 1322 N N . GLY A 1 187 ? 1.391 -17.467 -16.174 1.00 81.00 187 GLY A N 1
ATOM 1323 C CA . GLY A 1 187 ? 1.532 -18.886 -15.845 1.00 81.00 187 GLY A CA 1
ATOM 1324 C C . GLY A 1 187 ? 2.962 -19.289 -15.461 1.00 81.00 187 GLY A C 1
ATOM 1325 O O . GLY A 1 187 ? 3.309 -20.465 -15.525 1.00 81.00 187 GLY A O 1
ATOM 1326 N N . HIS A 1 188 ? 3.805 -18.333 -15.055 1.00 82.19 188 HIS A N 1
ATOM 1327 C CA . HIS A 1 188 ? 5.190 -18.579 -14.627 1.00 82.19 188 HIS A CA 1
ATOM 1328 C C . HIS A 1 188 ? 5.301 -19.096 -13.180 1.00 82.19 188 HIS A C 1
ATOM 1330 O O . HIS A 1 188 ? 6.408 -19.321 -12.693 1.00 82.19 188 HIS A O 1
ATOM 1336 N N . GLY A 1 189 ? 4.167 -19.291 -12.503 1.00 80.50 189 GLY A N 1
ATOM 1337 C CA . GLY A 1 189 ? 4.087 -19.746 -11.116 1.00 80.50 189 GLY A CA 1
ATOM 1338 C C . GLY A 1 189 ? 3.472 -18.699 -10.191 1.00 80.50 189 GLY A C 1
ATOM 1339 O O . GLY A 1 189 ? 3.389 -17.512 -10.526 1.00 80.50 189 GLY A O 1
ATOM 1340 N N . ILE A 1 190 ? 3.021 -19.162 -9.022 1.00 88.25 190 ILE A N 1
ATOM 1341 C CA . ILE A 1 190 ? 2.280 -18.360 -8.037 1.00 88.25 190 ILE A CA 1
ATOM 1342 C C . ILE A 1 190 ? 3.062 -18.104 -6.748 1.00 88.25 190 ILE A C 1
ATOM 1344 O O . ILE A 1 190 ? 2.566 -17.407 -5.869 1.00 88.25 190 ILE A O 1
ATOM 1348 N N . GLU A 1 191 ? 4.287 -18.615 -6.620 1.00 86.94 191 GLU A N 1
ATOM 1349 C CA . GLU A 1 191 ? 5.046 -18.663 -5.365 1.00 86.94 191 GLU A CA 1
ATOM 1350 C C . GLU A 1 191 ? 5.232 -17.292 -4.712 1.00 86.94 191 GLU A C 1
ATOM 1352 O O . GLU A 1 191 ? 5.124 -17.168 -3.490 1.00 86.94 191 GLU A O 1
ATOM 1357 N N . GLN A 1 192 ? 5.464 -16.252 -5.521 1.00 86.62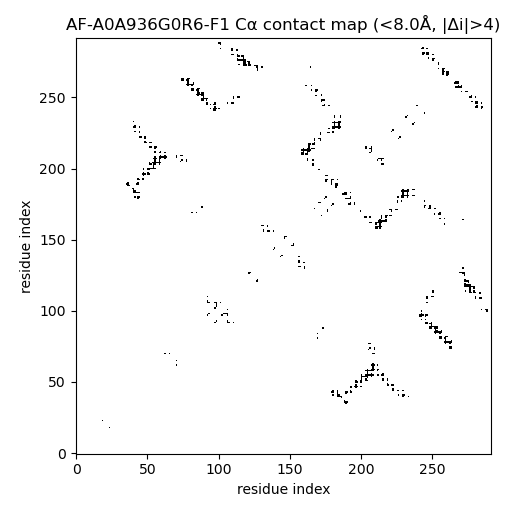 192 GLN A N 1
ATOM 1358 C CA . GLN A 1 192 ? 5.587 -14.876 -5.029 1.00 86.62 192 GLN A CA 1
ATOM 1359 C C . GLN A 1 192 ? 4.285 -14.396 -4.377 1.00 86.62 192 GLN A C 1
ATOM 1361 O O . GLN A 1 192 ? 4.313 -13.781 -3.309 1.00 86.62 192 GLN A O 1
ATOM 1366 N N . LEU A 1 193 ? 3.143 -14.709 -4.996 1.00 87.44 193 LEU A N 1
ATOM 1367 C CA . LEU A 1 193 ? 1.829 -14.342 -4.481 1.00 87.44 193 LEU A CA 1
ATOM 1368 C C . LEU A 1 193 ? 1.415 -15.208 -3.298 1.00 87.44 193 LEU A C 1
ATOM 1370 O O . LEU A 1 193 ? 0.790 -14.684 -2.385 1.00 87.44 193 LEU A O 1
ATOM 1374 N N . THR A 1 194 ? 1.796 -16.485 -3.247 1.00 89.00 194 THR A N 1
ATOM 1375 C CA . THR A 1 194 ? 1.513 -17.341 -2.086 1.00 89.00 194 THR A CA 1
ATOM 1376 C C . THR A 1 194 ? 2.294 -16.883 -0.858 1.00 89.00 194 THR A C 1
ATOM 1378 O O . THR A 1 194 ? 1.731 -16.813 0.234 1.00 89.00 194 THR A O 1
ATOM 1381 N N . LEU A 1 195 ? 3.575 -16.522 -1.021 1.00 88.44 195 LEU A N 1
ATOM 1382 C CA . LEU A 1 195 ? 4.372 -15.935 0.060 1.00 88.44 195 LEU A CA 1
ATOM 1383 C C . LEU A 1 195 ? 3.754 -14.615 0.533 1.00 88.44 195 LEU A C 1
ATOM 1385 O O . LEU A 1 195 ? 3.597 -14.395 1.735 1.00 88.44 195 LEU A O 1
ATOM 1389 N N . LYS A 1 196 ? 3.363 -13.757 -0.413 1.00 91.69 196 LYS A N 1
ATOM 1390 C CA . LYS A 1 196 ? 2.699 -12.492 -0.106 1.00 91.69 196 LYS A CA 1
ATOM 1391 C C . LYS A 1 196 ? 1.354 -12.688 0.587 1.00 91.69 196 LYS A C 1
ATOM 1393 O O . LYS A 1 196 ? 1.089 -11.983 1.551 1.00 91.69 196 LYS A O 1
ATOM 1398 N N . ALA A 1 197 ? 0.559 -13.669 0.172 1.00 93.31 197 ALA A N 1
ATOM 1399 C CA . ALA A 1 197 ? -0.738 -13.962 0.768 1.00 93.31 197 ALA A CA 1
ATOM 1400 C C . ALA A 1 197 ? -0.640 -14.245 2.263 1.00 93.31 197 ALA A C 1
ATOM 1402 O O . ALA A 1 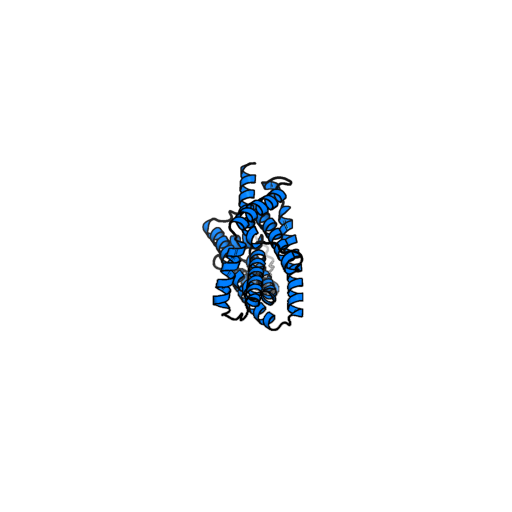197 ? -1.457 -13.761 3.042 1.00 93.31 197 ALA A O 1
ATOM 1403 N N . VAL A 1 198 ? 0.400 -14.964 2.689 1.00 93.00 198 VAL A N 1
ATOM 1404 C CA . VAL A 1 198 ? 0.657 -15.192 4.114 1.00 93.00 198 VAL A CA 1
ATOM 1405 C C . VAL A 1 198 ? 0.925 -13.868 4.839 1.00 93.00 198 VAL A C 1
ATOM 1407 O O . VAL A 1 198 ? 0.320 -13.615 5.881 1.00 93.00 198 VAL A O 1
ATOM 1410 N N . LEU A 1 199 ? 1.787 -13.009 4.286 1.00 91.44 199 LEU A N 1
ATOM 1411 C CA . LEU A 1 199 ? 2.123 -11.708 4.879 1.00 91.44 199 LEU A CA 1
ATOM 1412 C C . LEU A 1 199 ? 0.903 -10.781 4.960 1.00 91.44 199 LEU A C 1
ATOM 1414 O O . LEU A 1 199 ? 0.612 -10.243 6.030 1.00 91.44 199 LEU A O 1
ATOM 1418 N N . ASP A 1 200 ? 0.168 -10.646 3.856 1.00 95.19 200 ASP A N 1
ATOM 1419 C CA . ASP A 1 200 ? -1.035 -9.817 3.766 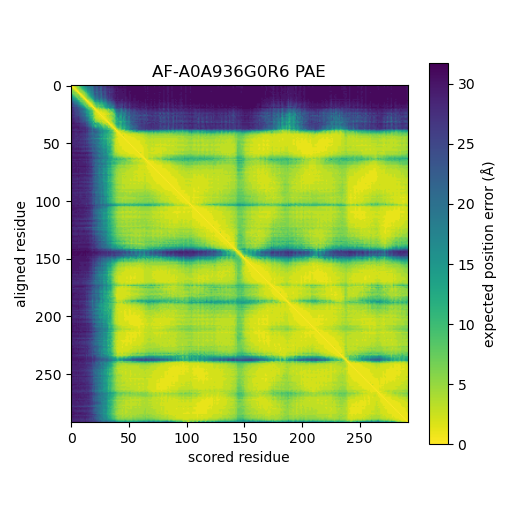1.00 95.19 200 ASP A CA 1
ATOM 1420 C C . ASP A 1 200 ? -2.144 -10.362 4.677 1.00 95.19 200 ASP A C 1
ATOM 1422 O O . ASP A 1 200 ? -2.854 -9.584 5.302 1.00 95.19 200 ASP A O 1
ATOM 1426 N N . GLY A 1 201 ? -2.252 -11.684 4.847 1.00 95.62 201 GLY A N 1
ATOM 1427 C CA . GLY A 1 201 ? -3.164 -12.322 5.799 1.00 95.62 201 GLY A CA 1
ATOM 1428 C C . GLY A 1 201 ? -2.898 -11.957 7.253 1.00 95.62 201 GLY A C 1
ATOM 1429 O O . GLY A 1 201 ? -3.818 -11.570 7.978 1.00 95.62 201 GLY A O 1
ATOM 1430 N N . PHE A 1 202 ? -1.639 -12.063 7.686 1.00 94.44 202 PHE A N 1
ATOM 1431 C CA . PHE A 1 202 ? -1.243 -11.676 9.043 1.00 94.44 202 PHE A CA 1
ATOM 1432 C C . PHE A 1 202 ? -1.427 -10.179 9.278 1.00 94.44 202 PHE A C 1
ATOM 1434 O O . PHE A 1 202 ? -1.956 -9.779 10.317 1.00 94.44 202 PHE A O 1
ATOM 1441 N N . ALA A 1 203 ? -1.044 -9.357 8.303 1.00 94.25 203 ALA A N 1
ATOM 1442 C CA . ALA A 1 203 ? -1.270 -7.924 8.364 1.00 94.25 203 ALA A CA 1
ATOM 1443 C C . ALA A 1 203 ? -2.774 -7.602 8.413 1.00 94.25 203 ALA A C 1
ATOM 1445 O O . ALA A 1 203 ? -3.196 -6.840 9.277 1.00 94.25 203 ALA A O 1
ATOM 1446 N N . ALA A 1 204 ? -3.605 -8.226 7.573 1.00 97.00 204 ALA A N 1
ATOM 1447 C CA . ALA A 1 204 ? -5.056 -8.040 7.571 1.00 97.00 204 ALA A CA 1
ATOM 1448 C C . ALA A 1 204 ? -5.684 -8.427 8.913 1.00 97.00 204 ALA A C 1
ATOM 1450 O O . ALA A 1 204 ? -6.534 -7.696 9.414 1.00 97.00 204 ALA A O 1
ATOM 1451 N N . LEU A 1 205 ? -5.232 -9.520 9.532 1.00 95.56 205 LEU A N 1
ATOM 1452 C CA . LEU A 1 205 ? -5.656 -9.910 10.877 1.00 95.56 205 LEU A CA 1
ATOM 1453 C C . LEU A 1 205 ? -5.315 -8.835 11.911 1.00 95.56 205 LEU A C 1
ATOM 1455 O O . LEU A 1 205 ? -6.178 -8.442 12.699 1.00 95.56 205 LEU A O 1
ATOM 1459 N N . ALA A 1 206 ? -4.081 -8.333 11.892 1.00 93.62 206 ALA A N 1
ATOM 1460 C CA . ALA A 1 206 ? -3.638 -7.315 12.834 1.00 93.62 206 ALA A CA 1
ATOM 1461 C C . ALA A 1 206 ? -4.388 -5.987 12.623 1.00 93.62 206 ALA A C 1
ATOM 1463 O O . ALA A 1 206 ? -5.021 -5.487 13.553 1.00 93.62 206 ALA A O 1
ATOM 1464 N N . PHE A 1 207 ? -4.416 -5.459 11.396 1.00 94.56 207 PHE A N 1
ATOM 1465 C CA . PHE A 1 207 ? -5.112 -4.211 11.076 1.00 94.56 207 PHE A CA 1
ATOM 1466 C C . PHE A 1 207 ? -6.619 -4.301 11.324 1.00 94.56 207 PHE A C 1
ATOM 1468 O O . PHE A 1 207 ? -7.198 -3.373 11.886 1.00 94.56 207 PHE A O 1
ATOM 1475 N N . ALA A 1 208 ? -7.281 -5.402 10.957 1.00 95.62 208 ALA A N 1
ATOM 1476 C CA . ALA A 1 208 ? -8.729 -5.522 11.129 1.00 95.62 208 ALA A CA 1
ATOM 1477 C C . ALA A 1 208 ? -9.149 -5.605 12.602 1.00 95.62 208 ALA A C 1
ATOM 1479 O O . ALA A 1 208 ? -10.283 -5.253 12.931 1.00 95.62 208 ALA A O 1
ATOM 1480 N N . SER A 1 209 ? -8.239 -6.008 13.497 1.00 94.19 209 SER A N 1
ATOM 1481 C CA . SER A 1 209 ? -8.495 -5.984 14.940 1.00 94.19 209 SER A CA 1
ATOM 1482 C C . SER A 1 209 ? -8.664 -4.564 15.505 1.00 94.19 209 SER A C 1
ATOM 1484 O O . SER A 1 209 ? -9.411 -4.389 16.470 1.00 94.19 209 SER A O 1
ATOM 1486 N N . SER A 1 210 ? -8.060 -3.557 14.857 1.00 91.44 210 SER A N 1
ATOM 1487 C CA . SER A 1 210 ? -8.190 -2.134 15.209 1.00 91.44 210 SER A CA 1
ATOM 1488 C C . SER A 1 210 ? -9.165 -1.372 14.302 1.00 91.44 210 SER A C 1
ATOM 1490 O O . SER A 1 210 ? -9.986 -0.597 14.793 1.00 91.44 210 SER A O 1
ATOM 1492 N N . PHE A 1 211 ? -9.113 -1.600 12.986 1.00 91.75 211 PHE A N 1
ATOM 1493 C CA . PHE A 1 211 ? -9.827 -0.793 11.983 1.00 91.75 211 PHE A CA 1
ATOM 1494 C C . PHE A 1 211 ? -11.081 -1.453 11.396 1.00 91.75 211 PHE A C 1
ATOM 1496 O O . PHE A 1 211 ? -11.826 -0.830 10.634 1.00 91.75 211 PHE A O 1
ATOM 1503 N N . GLY A 1 212 ? -11.360 -2.704 11.762 1.00 91.94 212 GLY A N 1
ATOM 1504 C CA . GLY A 1 212 ? -12.630 -3.347 11.454 1.00 91.94 212 GLY A CA 1
ATOM 1505 C C . GLY A 1 212 ? -12.894 -3.533 9.955 1.00 91.94 212 GLY A C 1
ATOM 1506 O O . GLY A 1 212 ? -12.024 -3.939 9.181 1.00 91.94 212 GLY A O 1
ATOM 1507 N N . LEU A 1 213 ? -14.126 -3.200 9.549 1.00 90.81 213 LEU A N 1
ATOM 1508 C CA . LEU A 1 213 ? -14.647 -3.393 8.190 1.00 90.81 213 LEU A CA 1
ATOM 1509 C C . LEU A 1 213 ? -13.852 -2.663 7.099 1.00 90.81 213 LEU A C 1
ATOM 1511 O O . LEU A 1 213 ? -13.882 -3.105 5.952 1.00 90.81 213 LEU A O 1
ATOM 1515 N N . GLY A 1 214 ? -13.128 -1.589 7.434 1.00 92.50 214 GLY A N 1
ATOM 1516 C CA . GLY A 1 214 ? -12.281 -0.884 6.467 1.00 92.50 214 GLY A CA 1
ATOM 1517 C C . GLY A 1 214 ? -11.224 -1.806 5.857 1.00 92.50 214 GLY A C 1
ATOM 1518 O O . GLY A 1 214 ? -10.999 -1.804 4.649 1.00 92.50 214 GLY A O 1
ATOM 1519 N N . VAL A 1 215 ? -10.642 -2.681 6.679 1.00 95.75 215 VAL A N 1
ATOM 1520 C CA . VAL A 1 215 ? -9.622 -3.646 6.245 1.00 95.75 215 VAL A CA 1
ATOM 1521 C C . VAL A 1 215 ? -10.242 -4.774 5.432 1.00 95.75 215 VAL A C 1
ATOM 1523 O O . VAL A 1 215 ? -9.643 -5.216 4.464 1.00 95.75 215 VAL A O 1
ATOM 1526 N N . LEU A 1 216 ? -11.464 -5.205 5.755 1.00 94.94 216 LEU A N 1
ATOM 1527 C CA . LEU A 1 216 ? -12.171 -6.174 4.917 1.00 94.94 216 LEU A CA 1
ATOM 1528 C C . LEU A 1 216 ? -12.428 -5.611 3.510 1.00 94.94 216 LEU A C 1
ATOM 1530 O O . LEU A 1 216 ? -12.282 -6.333 2.526 1.00 94.94 216 LEU A O 1
ATOM 1534 N N . LEU A 1 217 ? -12.769 -4.320 3.399 1.00 93.75 217 LEU A N 1
ATOM 1535 C CA . LEU A 1 217 ? -12.984 -3.678 2.100 1.00 93.75 217 LEU A CA 1
ATOM 1536 C C . LEU A 1 217 ? -11.693 -3.583 1.267 1.00 93.75 217 LEU A C 1
ATOM 1538 O O . LEU A 1 217 ? -11.769 -3.593 0.038 1.00 93.75 217 LEU A O 1
ATOM 1542 N N . SER A 1 218 ? -10.509 -3.569 1.890 1.00 95.50 218 SER A N 1
ATOM 1543 C CA . SER A 1 218 ? -9.245 -3.571 1.141 1.00 95.50 218 SER A CA 1
ATOM 1544 C C . SER A 1 218 ? -9.061 -4.834 0.297 1.00 95.50 218 SER A C 1
ATOM 1546 O O . SER A 1 218 ? -8.405 -4.763 -0.738 1.00 95.50 218 SER A O 1
ATOM 1548 N N . ALA A 1 219 ? -9.713 -5.953 0.640 1.00 96.06 219 ALA A N 1
ATOM 1549 C CA . ALA A 1 219 ? -9.741 -7.143 -0.211 1.00 96.06 219 ALA A CA 1
ATOM 1550 C C . ALA A 1 219 ? -10.306 -6.846 -1.610 1.00 96.06 219 ALA A C 1
ATOM 1552 O O . ALA A 1 219 ? -9.848 -7.425 -2.591 1.00 96.06 219 ALA A O 1
ATOM 1553 N N . VAL A 1 220 ? -11.259 -5.911 -1.722 1.00 94.81 220 VAL A N 1
ATOM 1554 C CA . VAL A 1 220 ? -11.781 -5.448 -3.017 1.00 94.81 220 VAL A CA 1
ATOM 1555 C C . VAL A 1 220 ? -10.717 -4.647 -3.761 1.00 94.81 220 VAL A C 1
ATOM 1557 O O . VAL A 1 220 ? -10.508 -4.874 -4.949 1.00 94.81 220 VAL A O 1
ATOM 1560 N N . SER A 1 221 ? -10.003 -3.752 -3.076 1.00 94.00 221 SER A N 1
ATOM 1561 C CA . SER A 1 221 ? -8.886 -3.008 -3.671 1.00 94.00 221 SER A CA 1
ATOM 1562 C C . SER A 1 221 ? -7.779 -3.942 -4.161 1.00 94.00 221 SER A C 1
ATOM 1564 O O . SER A 1 221 ? -7.316 -3.780 -5.288 1.00 94.00 221 SER A O 1
ATOM 1566 N N . VAL A 1 222 ? -7.421 -4.960 -3.372 1.00 95.25 222 VAL A N 1
ATOM 1567 C CA . VAL A 1 222 ? -6.471 -6.010 -3.765 1.00 95.25 222 VAL A CA 1
ATOM 1568 C C . VAL A 1 222 ? -6.995 -6.767 -4.979 1.00 95.25 222 VAL A C 1
ATOM 1570 O O . VAL A 1 222 ? -6.284 -6.871 -5.970 1.00 95.25 222 VAL A O 1
ATOM 1573 N N . ALA A 1 223 ? -8.245 -7.231 -4.962 1.00 95.88 223 ALA A N 1
ATOM 1574 C CA . ALA A 1 223 ? -8.830 -7.954 -6.088 1.00 95.88 223 ALA A CA 1
ATOM 1575 C C . ALA A 1 223 ? -8.816 -7.129 -7.383 1.00 95.88 223 ALA A C 1
ATOM 1577 O O . ALA A 1 223 ? -8.485 -7.655 -8.442 1.00 95.88 223 ALA A O 1
ATOM 1578 N N . VAL A 1 224 ? -9.131 -5.834 -7.300 1.00 95.31 224 VAL A N 1
ATOM 1579 C CA . VAL A 1 224 ? -9.130 -4.933 -8.459 1.00 95.31 224 VAL A CA 1
ATOM 1580 C C . VAL A 1 224 ? -7.711 -4.676 -8.956 1.00 95.31 224 VAL A C 1
ATOM 1582 O O . VAL A 1 224 ? -7.444 -4.886 -10.135 1.00 95.31 224 VAL A O 1
ATOM 1585 N N . VAL A 1 225 ? -6.794 -4.239 -8.088 1.00 92.88 225 VAL A N 1
ATOM 1586 C CA . VAL A 1 225 ? -5.427 -3.875 -8.502 1.00 92.88 225 VAL A CA 1
ATOM 1587 C C . VAL A 1 225 ? -4.653 -5.110 -8.947 1.00 92.88 225 VAL A C 1
ATOM 1589 O O . VAL A 1 225 ? -4.103 -5.142 -10.047 1.00 92.88 225 VAL A O 1
ATOM 1592 N N . GLN A 1 226 ? -4.636 -6.141 -8.109 1.00 93.25 226 GLN A N 1
ATOM 1593 C CA . GLN A 1 226 ? -3.903 -7.371 -8.365 1.00 93.25 226 GLN A CA 1
ATOM 1594 C C . GLN A 1 226 ? -4.521 -8.143 -9.537 1.00 93.25 226 GLN A C 1
ATOM 1596 O O . GLN A 1 226 ? -3.806 -8.577 -10.436 1.00 93.25 226 GLN A O 1
ATOM 1601 N N . GLY A 1 227 ? -5.854 -8.229 -9.592 1.00 92.31 227 GLY A N 1
ATOM 1602 C CA . GLY A 1 227 ? -6.567 -8.867 -10.698 1.00 92.31 227 GLY A CA 1
ATOM 1603 C C . GLY A 1 227 ? -6.355 -8.150 -12.029 1.00 92.31 227 GLY A C 1
ATOM 1604 O O . GLY A 1 227 ? -6.103 -8.812 -13.033 1.00 92.31 227 GLY A O 1
ATOM 1605 N N . ALA A 1 228 ? -6.371 -6.812 -12.051 1.00 91.44 228 ALA A N 1
ATOM 1606 C CA . ALA A 1 228 ? -6.058 -6.052 -13.262 1.00 91.44 228 ALA A CA 1
ATOM 1607 C C . ALA A 1 228 ? -4.633 -6.336 -13.757 1.00 91.44 228 ALA A C 1
ATOM 1609 O O . ALA A 1 228 ? -4.433 -6.551 -14.950 1.00 91.44 228 ALA A O 1
ATOM 1610 N N . LEU A 1 229 ? -3.652 -6.401 -12.852 1.00 89.50 229 LEU A N 1
ATOM 1611 C CA . LEU A 1 229 ? -2.268 -6.735 -13.198 1.00 89.50 229 LEU A CA 1
ATOM 1612 C C . LEU A 1 229 ? -2.123 -8.176 -13.704 1.00 89.50 229 LEU A C 1
ATOM 1614 O O . LEU A 1 229 ? -1.403 -8.407 -14.674 1.00 89.50 229 LEU A O 1
ATOM 1618 N N . THR A 1 230 ? -2.835 -9.133 -13.107 1.00 89.06 230 THR A N 1
ATOM 1619 C CA . THR A 1 230 ? -2.901 -10.510 -13.614 1.00 89.06 230 THR A CA 1
ATOM 1620 C C . THR A 1 230 ? -3.481 -10.549 -15.027 1.00 89.06 230 THR A C 1
ATOM 1622 O O . THR A 1 230 ? -2.892 -11.178 -15.903 1.00 89.06 230 THR A O 1
ATOM 1625 N N . VAL A 1 231 ? -4.586 -9.842 -15.287 1.00 88.88 231 VAL A N 1
ATOM 1626 C CA . VAL A 1 231 ? -5.192 -9.765 -16.629 1.00 88.88 231 VAL A CA 1
ATOM 1627 C C . VAL A 1 231 ? -4.233 -9.125 -17.632 1.00 88.88 231 VAL A C 1
ATOM 1629 O O . VAL A 1 231 ? -4.099 -9.626 -18.746 1.00 88.88 231 VAL A O 1
ATOM 1632 N N . VAL A 1 232 ? -3.519 -8.065 -17.244 1.00 86.31 232 VAL A N 1
ATOM 1633 C CA . VAL A 1 232 ? -2.452 -7.478 -18.072 1.00 86.31 232 VAL A CA 1
ATOM 1634 C C . VAL A 1 232 ? -1.375 -8.518 -18.384 1.00 86.31 232 VAL A C 1
ATOM 1636 O O . VAL A 1 232 ? -0.975 -8.623 -19.538 1.00 86.31 232 VAL A O 1
ATOM 1639 N N . GLY A 1 233 ? -0.960 -9.330 -17.409 1.00 84.25 233 GLY A N 1
ATOM 1640 C CA . GLY A 1 233 ? -0.014 -10.428 -17.632 1.00 84.25 233 GLY A CA 1
ATOM 1641 C C . GLY A 1 233 ? -0.515 -11.439 -18.665 1.00 84.25 233 GLY A C 1
ATOM 1642 O O . GLY A 1 233 ? 0.228 -11.787 -19.579 1.00 84.25 233 GLY A O 1
ATOM 1643 N N . VAL A 1 234 ? -1.789 -11.835 -18.575 1.00 84.94 234 VAL A N 1
ATOM 1644 C CA . VAL A 1 234 ? -2.432 -12.767 -19.522 1.00 84.94 234 VAL A CA 1
ATOM 1645 C C . VAL A 1 234 ? -2.511 -12.185 -20.938 1.00 84.94 234 VAL A C 1
ATOM 1647 O O . VAL A 1 234 ? -2.244 -12.888 -21.909 1.00 84.94 234 VAL A O 1
ATOM 1650 N N . VAL A 1 235 ? -2.918 -10.918 -21.073 1.00 84.62 235 VAL A N 1
ATOM 1651 C CA . VAL A 1 235 ? -3.255 -10.310 -22.376 1.00 84.62 235 VAL A CA 1
ATOM 1652 C C . VAL A 1 235 ? -2.039 -9.697 -23.069 1.00 84.62 235 VAL A C 1
ATOM 1654 O O . VAL A 1 235 ? -1.905 -9.801 -24.285 1.00 84.62 235 VAL A O 1
ATOM 1657 N N . LEU A 1 236 ? -1.186 -9.008 -22.313 1.00 74.62 236 LEU A N 1
ATOM 1658 C CA . LEU A 1 236 ? -0.151 -8.113 -22.838 1.00 74.62 236 LEU A CA 1
ATOM 1659 C C . LEU A 1 236 ? 1.276 -8.587 -22.546 1.00 74.62 236 LEU A C 1
ATOM 1661 O O . LEU A 1 236 ? 2.218 -8.055 -23.130 1.00 74.62 236 LEU A O 1
ATOM 1665 N N . GLY A 1 237 ? 1.461 -9.572 -21.669 1.00 71.62 237 GLY A N 1
ATOM 1666 C CA . GLY A 1 237 ? 2.787 -10.044 -21.301 1.00 71.62 237 GLY A CA 1
ATOM 1667 C C . GLY A 1 237 ? 3.443 -9.236 -20.168 1.00 71.62 237 GLY A C 1
ATOM 1668 O O . GLY A 1 237 ? 2.790 -8.497 -19.427 1.00 71.62 237 GLY A O 1
ATOM 1669 N N . SER A 1 238 ? 4.773 -9.332 -20.040 1.00 64.31 238 SER A N 1
ATOM 1670 C CA . SER A 1 238 ? 5.551 -8.545 -19.072 1.00 64.31 238 SER A CA 1
ATOM 1671 C C . SER A 1 238 ? 5.951 -7.169 -19.626 1.00 64.31 238 SER A C 1
ATOM 1673 O O . SER A 1 238 ? 7.066 -7.003 -20.120 1.00 64.31 238 SER A O 1
ATOM 1675 N N . LEU A 1 239 ? 5.058 -6.175 -19.560 1.00 66.19 239 LEU A N 1
ATOM 1676 C CA . LEU A 1 239 ? 5.316 -4.839 -20.130 1.00 66.19 239 LEU A CA 1
ATOM 1677 C C . LEU A 1 239 ? 5.681 -3.743 -19.120 1.00 66.19 239 LEU A C 1
ATOM 1679 O O . LEU A 1 239 ? 5.926 -2.618 -19.540 1.00 66.19 239 LEU A O 1
ATOM 1683 N N . LEU A 1 240 ? 5.726 -4.019 -17.812 1.00 77.00 240 LEU A N 1
ATOM 1684 C CA . LEU A 1 240 ? 6.037 -2.989 -16.812 1.00 77.00 240 LEU A CA 1
ATOM 1685 C C . LEU A 1 240 ? 7.547 -2.928 -16.522 1.00 77.00 240 LEU A C 1
ATOM 1687 O O . LEU A 1 240 ? 8.077 -3.860 -15.912 1.00 77.00 240 LEU A O 1
ATOM 1691 N N . PRO A 1 241 ? 8.262 -1.849 -16.908 1.00 88.56 241 PRO A N 1
ATOM 1692 C CA . PRO A 1 241 ? 9.698 -1.747 -16.665 1.00 88.56 241 PRO A CA 1
ATOM 1693 C C . PRO A 1 241 ? 10.006 -1.590 -15.172 1.00 88.56 241 PRO A C 1
ATOM 1695 O O . PRO A 1 241 ? 9.305 -0.868 -14.462 1.00 88.56 241 PRO A O 1
ATOM 1698 N N . ALA A 1 242 ? 11.111 -2.181 -14.706 1.00 90.94 242 ALA A N 1
ATOM 1699 C CA . ALA A 1 242 ? 11.518 -2.150 -13.295 1.00 90.94 242 ALA A CA 1
ATOM 1700 C C . ALA A 1 242 ? 11.606 -0.725 -12.710 1.00 90.94 242 ALA A C 1
ATOM 1702 O O . ALA A 1 242 ? 11.193 -0.499 -11.576 1.00 90.94 242 ALA A O 1
ATOM 1703 N N . ALA A 1 243 ? 12.040 0.258 -13.510 1.00 93.75 243 ALA A N 1
ATOM 1704 C CA . ALA A 1 243 ? 12.067 1.668 -13.114 1.00 93.75 243 ALA A CA 1
ATOM 1705 C C . ALA A 1 243 ? 10.683 2.203 -12.690 1.00 93.75 243 ALA A C 1
ATOM 1707 O O . ALA A 1 243 ? 10.570 2.924 -11.703 1.00 93.75 243 ALA A O 1
ATOM 1708 N N . HIS A 1 244 ? 9.616 1.809 -13.390 1.00 94.44 244 HIS A N 1
ATOM 1709 C CA . HIS A 1 244 ? 8.253 2.250 -13.084 1.00 94.44 244 HIS A CA 1
ATOM 1710 C C . HIS A 1 244 ? 7.752 1.626 -11.780 1.00 94.44 244 HIS A C 1
ATOM 1712 O O . HIS A 1 244 ? 7.129 2.304 -10.963 1.00 94.44 244 HIS A O 1
ATOM 1718 N N . ILE A 1 245 ? 8.071 0.345 -11.566 1.00 93.62 245 ILE A N 1
ATOM 1719 C CA . ILE A 1 245 ? 7.757 -0.383 -10.330 1.00 93.62 245 ILE A CA 1
ATOM 1720 C C . ILE A 1 245 ? 8.462 0.275 -9.141 1.00 93.62 245 ILE A C 1
ATOM 1722 O O . ILE A 1 245 ? 7.832 0.510 -8.110 1.00 93.62 245 ILE A O 1
ATOM 1726 N N . ALA A 1 246 ? 9.743 0.617 -9.294 1.00 95.06 246 ALA A N 1
ATOM 1727 C CA . ALA A 1 246 ? 10.531 1.287 -8.266 1.00 95.06 246 ALA A CA 1
ATOM 1728 C C . ALA A 1 246 ? 9.976 2.680 -7.926 1.00 95.06 246 ALA A C 1
ATOM 1730 O O . ALA A 1 246 ? 9.778 2.986 -6.749 1.00 95.06 246 ALA A O 1
ATOM 1731 N N . ALA A 1 247 ? 9.644 3.494 -8.935 1.00 96.12 247 ALA A N 1
ATOM 1732 C CA . ALA A 1 247 ? 9.065 4.824 -8.731 1.00 96.12 247 ALA A CA 1
ATOM 1733 C C . ALA A 1 247 ? 7.696 4.767 -8.029 1.00 96.12 247 ALA A C 1
ATOM 1735 O O . ALA A 1 247 ? 7.440 5.533 -7.094 1.00 96.12 247 ALA A O 1
ATOM 1736 N N . LEU A 1 248 ? 6.828 3.836 -8.441 1.00 95.50 248 LEU A N 1
ATOM 1737 C CA . LEU A 1 248 ? 5.521 3.618 -7.818 1.00 95.50 248 LEU A CA 1
ATOM 1738 C C . LEU A 1 248 ? 5.658 3.115 -6.373 1.00 95.50 248 LEU A C 1
ATOM 1740 O O . LEU A 1 248 ? 4.972 3.622 -5.485 1.00 95.50 248 LEU A O 1
ATOM 1744 N N . THR A 1 249 ? 6.577 2.176 -6.126 1.00 95.31 249 THR A N 1
ATOM 1745 C CA . THR A 1 249 ? 6.855 1.629 -4.785 1.00 95.31 249 THR A CA 1
ATOM 1746 C C . THR A 1 249 ? 7.384 2.709 -3.846 1.00 95.31 249 THR A C 1
ATOM 1748 O O . THR A 1 249 ? 6.873 2.855 -2.739 1.00 95.31 249 THR A O 1
ATOM 1751 N N . ALA A 1 250 ? 8.344 3.521 -4.297 1.00 97.19 250 ALA A N 1
ATOM 1752 C CA . ALA A 1 250 ? 8.889 4.620 -3.505 1.00 97.19 250 ALA A CA 1
ATOM 1753 C C . ALA A 1 250 ? 7.821 5.671 -3.172 1.00 97.19 250 ALA A C 1
ATOM 1755 O O . ALA A 1 250 ? 7.710 6.115 -2.029 1.00 97.19 250 ALA A O 1
ATOM 1756 N N . THR A 1 251 ? 6.997 6.031 -4.161 1.00 97.69 251 THR A N 1
ATOM 1757 C CA . THR A 1 251 ? 5.911 7.004 -3.979 1.00 97.69 251 THR A CA 1
ATOM 1758 C C . THR A 1 251 ? 4.878 6.488 -2.984 1.00 97.69 251 THR A C 1
ATOM 1760 O O . THR A 1 251 ? 4.552 7.185 -2.025 1.00 97.69 251 THR A O 1
ATOM 1763 N N . GLY A 1 252 ? 4.399 5.254 -3.151 1.00 95.75 252 GLY A N 1
ATOM 1764 C CA . GLY A 1 252 ? 3.437 4.673 -2.219 1.00 95.75 252 GLY A CA 1
ATOM 1765 C C . GLY A 1 252 ? 4.025 4.389 -0.835 1.00 95.75 252 GLY A C 1
ATOM 1766 O O . GLY A 1 252 ? 3.312 4.534 0.154 1.00 95.75 252 GLY A O 1
ATOM 1767 N N . GLY A 1 253 ? 5.331 4.121 -0.739 1.00 96.12 253 GLY A N 1
ATOM 1768 C CA . GLY A 1 253 ? 6.071 4.128 0.522 1.00 96.12 253 GLY A CA 1
ATOM 1769 C C . GLY A 1 253 ? 5.907 5.450 1.268 1.00 96.12 253 GLY A C 1
ATOM 1770 O O . GLY A 1 253 ? 5.561 5.450 2.445 1.00 96.12 253 GLY A O 1
ATOM 1771 N N . LEU A 1 254 ? 6.031 6.592 0.585 1.00 97.38 254 LEU A N 1
ATOM 1772 C CA . LEU A 1 254 ? 5.841 7.893 1.232 1.00 97.38 254 LEU A CA 1
ATOM 1773 C C . LEU A 1 254 ? 4.380 8.165 1.631 1.00 97.38 254 LEU A C 1
ATOM 1775 O O . LEU A 1 254 ? 4.132 8.779 2.670 1.00 97.38 254 LEU A O 1
ATOM 1779 N N . LEU A 1 255 ? 3.406 7.668 0.862 1.00 97.31 255 LEU A N 1
ATOM 1780 C CA . LEU A 1 255 ? 1.994 7.704 1.268 1.00 97.31 255 LEU A CA 1
ATOM 1781 C C . LEU A 1 255 ? 1.771 6.873 2.545 1.00 97.31 255 LEU A C 1
ATOM 1783 O O . LEU A 1 255 ? 1.076 7.329 3.454 1.00 97.31 255 LEU A O 1
ATOM 1787 N N . LEU A 1 256 ? 2.402 5.696 2.653 1.00 96.25 256 LEU A N 1
ATOM 1788 C CA . LEU A 1 256 ? 2.370 4.871 3.865 1.00 96.25 256 LEU A CA 1
ATOM 1789 C C . LEU A 1 256 ? 3.057 5.549 5.055 1.00 96.25 256 LEU A C 1
ATOM 1791 O O . LEU A 1 256 ? 2.564 5.408 6.171 1.00 96.25 256 LEU A O 1
ATOM 1795 N N . VAL A 1 257 ? 4.129 6.329 4.851 1.00 97.19 257 VAL A N 1
ATOM 1796 C CA . VAL A 1 257 ? 4.691 7.178 5.922 1.00 97.19 257 VAL A CA 1
ATOM 1797 C C . VAL A 1 257 ? 3.613 8.127 6.443 1.00 97.19 257 VAL A C 1
ATOM 1799 O O . VAL A 1 257 ? 3.422 8.231 7.653 1.00 97.19 257 VAL A O 1
ATOM 1802 N N . GLY A 1 258 ? 2.873 8.780 5.541 1.00 95.75 258 GLY A N 1
ATOM 1803 C CA . GLY A 1 258 ? 1.787 9.685 5.917 1.00 95.75 258 GLY A CA 1
ATOM 1804 C C . GLY A 1 258 ? 0.697 9.008 6.751 1.00 95.75 258 GLY A C 1
ATOM 1805 O O . GLY A 1 258 ? 0.250 9.566 7.751 1.00 95.75 258 GLY A O 1
ATOM 1806 N N . ILE A 1 259 ? 0.325 7.781 6.384 1.00 94.88 259 ILE A N 1
ATOM 1807 C CA . ILE A 1 259 ? -0.616 6.957 7.150 1.00 94.88 259 ILE A CA 1
ATOM 1808 C C . ILE A 1 259 ? -0.031 6.571 8.509 1.00 94.88 259 ILE A C 1
ATOM 1810 O O . ILE A 1 259 ? -0.690 6.748 9.524 1.00 94.88 259 ILE A O 1
ATOM 1814 N N . GLY A 1 260 ? 1.212 6.090 8.554 1.00 95.50 260 GLY A N 1
ATOM 1815 C CA . GLY A 1 260 ? 1.880 5.710 9.799 1.00 95.50 260 GLY A CA 1
ATOM 1816 C C . GLY A 1 260 ? 1.947 6.856 10.811 1.00 95.50 260 GLY A C 1
ATOM 1817 O O . GLY A 1 260 ? 1.686 6.650 11.994 1.00 95.50 260 GLY A O 1
ATOM 1818 N N . LEU A 1 261 ? 2.217 8.080 10.348 1.00 96.75 261 LEU A N 1
ATOM 1819 C CA . LEU A 1 261 ? 2.201 9.281 11.192 1.00 96.75 261 LEU A CA 1
ATOM 1820 C C . LEU A 1 261 ? 0.802 9.626 11.718 1.00 96.75 261 LEU A C 1
ATOM 1822 O O . LEU A 1 261 ? 0.687 10.122 12.841 1.00 96.75 261 LEU A O 1
ATOM 1826 N N . ARG A 1 262 ? -0.244 9.362 10.931 1.00 93.75 262 ARG A N 1
ATOM 1827 C CA . ARG A 1 262 ? -1.639 9.553 11.343 1.00 93.75 262 ARG A CA 1
ATOM 1828 C C . ARG A 1 262 ? -2.068 8.506 12.371 1.00 93.75 262 ARG A C 1
ATOM 1830 O O . ARG A 1 262 ? -2.611 8.876 13.407 1.00 93.75 262 ARG A O 1
ATOM 1837 N N . LEU A 1 263 ? -1.727 7.237 12.142 1.00 93.44 263 LEU A N 1
ATOM 1838 C CA . LEU A 1 263 ? -1.991 6.130 13.066 1.00 93.44 263 LEU A CA 1
ATOM 1839 C C . LEU A 1 263 ? -1.380 6.388 14.448 1.00 93.44 263 LEU A C 1
ATOM 1841 O O . LEU A 1 263 ? -2.028 6.156 15.462 1.00 93.44 263 LEU A O 1
ATOM 1845 N N . LEU A 1 264 ? -0.158 6.930 14.476 1.00 95.88 264 LEU A N 1
ATOM 1846 C CA . LEU A 1 264 ? 0.553 7.322 15.699 1.00 95.88 264 LEU A CA 1
ATOM 1847 C C . LEU A 1 264 ? 0.092 8.663 16.289 1.00 95.88 264 LEU A C 1
ATOM 1849 O O . LEU A 1 264 ? 0.681 9.131 17.262 1.00 95.88 264 LEU A O 1
ATOM 1853 N N . GLN A 1 265 ? -0.913 9.311 15.692 1.00 94.06 265 GLN A N 1
ATOM 1854 C CA . GLN A 1 265 ? -1.446 10.608 16.124 1.00 94.06 265 GLN A CA 1
ATOM 1855 C C . GLN A 1 265 ? -0.380 11.723 16.175 1.00 94.06 265 GLN A C 1
ATOM 1857 O O . GLN A 1 265 ? -0.469 12.660 16.966 1.00 94.06 265 GLN A O 1
ATOM 1862 N N . ILE A 1 266 ? 0.643 11.639 15.316 1.00 96.75 266 ILE A N 1
ATOM 1863 C CA . ILE A 1 266 ? 1.727 12.632 15.229 1.00 96.75 266 ILE A CA 1
ATOM 1864 C C . ILE A 1 266 ? 1.328 13.771 14.287 1.00 96.75 266 ILE A C 1
ATOM 1866 O O . ILE A 1 266 ? 1.535 14.948 14.591 1.00 96.75 266 ILE A O 1
ATOM 1870 N N . ARG A 1 267 ? 0.786 13.432 13.110 1.00 94.75 267 ARG A N 1
ATOM 1871 C CA . ARG A 1 267 ? 0.396 14.406 12.083 1.00 94.75 267 ARG A CA 1
ATOM 1872 C C . ARG A 1 267 ? -0.720 13.855 11.207 1.00 94.75 267 ARG A C 1
ATOM 1874 O O . ARG A 1 267 ? -0.565 12.811 10.582 1.00 94.75 267 ARG A O 1
ATOM 1881 N N . GLU A 1 268 ? -1.789 14.627 11.068 1.00 89.44 268 GLU A N 1
ATOM 1882 C CA . GLU A 1 268 ? -2.819 14.364 10.068 1.00 89.44 268 GLU A CA 1
ATOM 1883 C C . GLU A 1 268 ? -2.333 14.799 8.684 1.00 89.44 268 GLU A C 1
ATOM 1885 O O . GLU A 1 268 ? -2.141 15.985 8.400 1.00 89.44 268 GLU A O 1
ATOM 1890 N N . ILE A 1 269 ? -2.093 13.813 7.823 1.00 92.94 269 ILE A N 1
ATOM 1891 C CA . ILE A 1 269 ? -1.748 14.013 6.416 1.00 92.94 269 ILE A CA 1
ATOM 1892 C C . ILE A 1 269 ? -2.937 13.515 5.583 1.00 92.94 269 ILE A C 1
ATOM 1894 O O . ILE A 1 269 ? -3.383 12.380 5.792 1.00 92.94 269 ILE A O 1
ATOM 1898 N N . PRO A 1 270 ? -3.466 14.312 4.634 1.00 90.81 270 PRO A N 1
ATOM 1899 C CA . PRO A 1 270 ? -4.600 13.919 3.799 1.00 90.81 270 PRO A CA 1
ATOM 1900 C C . PRO A 1 270 ? -4.157 12.946 2.693 1.00 90.81 270 PRO A C 1
ATOM 1902 O O . PRO A 1 270 ? -4.226 13.243 1.504 1.00 90.81 270 PRO A O 1
ATOM 1905 N N . VAL A 1 271 ? -3.694 11.751 3.077 1.00 94.19 271 VAL A N 1
ATOM 1906 C CA . VAL A 1 271 ? -3.138 10.743 2.151 1.00 94.19 271 VAL A CA 1
ATOM 1907 C C . VAL A 1 271 ? -4.139 10.346 1.063 1.00 94.19 271 VAL A C 1
ATOM 1909 O O . VAL A 1 271 ? -3.745 10.059 -0.064 1.00 94.19 271 VAL A O 1
ATOM 1912 N N . ALA A 1 272 ? -5.437 10.396 1.370 1.00 92.94 272 ALA A N 1
ATOM 1913 C CA . ALA A 1 272 ? -6.514 10.169 0.413 1.00 92.94 272 ALA A CA 1
ATOM 1914 C C . ALA A 1 272 ? -6.424 11.090 -0.822 1.00 92.94 272 ALA A C 1
ATOM 1916 O O . ALA A 1 272 ? -6.576 10.624 -1.950 1.00 92.94 272 ALA A O 1
ATOM 1917 N N . ASP A 1 273 ? -6.100 12.371 -0.627 1.00 95.69 273 ASP A N 1
ATOM 1918 C CA . ASP A 1 273 ? -5.913 13.328 -1.725 1.00 95.69 273 ASP A CA 1
ATOM 1919 C C . ASP A 1 273 ? -4.619 13.075 -2.503 1.00 95.69 273 ASP A C 1
ATOM 1921 O O . ASP A 1 273 ? -4.496 13.474 -3.657 1.00 95.69 273 ASP A O 1
ATOM 1925 N N . MET A 1 274 ? -3.656 12.384 -1.895 1.00 96.25 274 MET A N 1
ATOM 1926 C CA . MET A 1 274 ? -2.356 12.078 -2.490 1.00 96.25 274 MET A CA 1
ATOM 1927 C C . MET A 1 274 ? -2.377 10.801 -3.340 1.00 96.25 274 MET A C 1
ATOM 1929 O O . MET A 1 274 ? -1.415 10.546 -4.060 1.00 96.25 274 MET A O 1
ATOM 1933 N N . LEU A 1 275 ? -3.456 10.008 -3.311 1.00 94.19 275 LEU A N 1
ATOM 1934 C CA . LEU A 1 275 ? -3.572 8.754 -4.070 1.00 94.19 275 LEU A CA 1
ATOM 1935 C C . LEU A 1 275 ? -3.280 8.879 -5.579 1.00 94.19 275 LEU A C 1
ATOM 1937 O O . LEU A 1 275 ? -2.630 7.972 -6.108 1.00 94.19 275 LEU A O 1
ATOM 1941 N N . PRO A 1 276 ? -3.664 9.963 -6.293 1.00 96.31 276 PRO A N 1
ATOM 1942 C CA . PRO A 1 276 ? -3.314 10.115 -7.706 1.00 96.31 276 PRO A CA 1
ATOM 1943 C C . PRO A 1 276 ? -1.803 10.110 -7.970 1.00 96.31 276 PRO A C 1
ATOM 1945 O O . PRO A 1 276 ? -1.389 9.773 -9.077 1.00 96.31 276 PRO A O 1
ATOM 1948 N N . ALA A 1 277 ? -0.967 10.400 -6.964 1.00 97.19 277 ALA A N 1
ATOM 1949 C CA . ALA A 1 277 ? 0.489 10.328 -7.084 1.00 97.19 277 ALA A CA 1
ATOM 1950 C C . ALA A 1 277 ? 0.977 8.935 -7.512 1.00 97.19 277 ALA A C 1
ATOM 1952 O O . ALA A 1 277 ? 1.967 8.831 -8.234 1.00 97.19 277 ALA A O 1
ATOM 1953 N N . LEU A 1 278 ? 0.262 7.869 -7.130 1.00 94.56 278 LEU A N 1
ATOM 1954 C CA . LEU A 1 278 ? 0.600 6.500 -7.528 1.00 94.56 278 LEU A CA 1
ATOM 1955 C C . LEU A 1 278 ? 0.441 6.273 -9.032 1.00 94.56 278 LEU A C 1
ATOM 1957 O O . LEU A 1 278 ? 1.185 5.484 -9.604 1.00 94.56 278 LEU A O 1
ATOM 1961 N N . LEU A 1 279 ? -0.492 6.976 -9.677 1.00 94.38 279 LEU A N 1
ATOM 1962 C CA . LEU A 1 279 ? -0.644 6.950 -11.130 1.00 94.38 279 LEU A CA 1
ATOM 1963 C C . LEU A 1 279 ? 0.375 7.870 -11.812 1.00 94.38 279 LEU A C 1
ATOM 1965 O O . LEU A 1 279 ? 0.914 7.525 -12.861 1.00 94.38 279 LEU A O 1
ATOM 1969 N N . VAL A 1 280 ? 0.665 9.027 -11.211 1.00 97.00 280 VAL A N 1
ATOM 1970 C CA . VAL A 1 280 ? 1.627 9.987 -11.768 1.00 97.00 280 VAL A CA 1
ATOM 1971 C C . VAL A 1 280 ? 3.051 9.425 -11.765 1.00 97.00 280 VAL A C 1
ATOM 1973 O O . VAL A 1 280 ? 3.768 9.645 -12.733 1.00 97.00 280 VAL A O 1
ATOM 1976 N N . ALA A 1 281 ? 3.455 8.658 -10.750 1.00 96.81 281 ALA A N 1
ATOM 1977 C CA . ALA A 1 281 ? 4.809 8.105 -10.637 1.00 96.81 281 ALA A CA 1
ATOM 1978 C C . ALA A 1 281 ? 5.308 7.333 -11.873 1.00 96.81 281 ALA A C 1
ATOM 1980 O O . ALA A 1 281 ? 6.353 7.706 -12.424 1.00 96.81 281 ALA A O 1
ATOM 1981 N N . PRO A 1 282 ? 4.602 6.300 -12.371 1.00 93.94 282 PRO A N 1
ATOM 1982 C CA . PRO A 1 282 ? 5.009 5.616 -13.593 1.00 93.94 282 PRO A CA 1
ATOM 1983 C C . PRO A 1 282 ? 4.924 6.527 -14.828 1.00 93.94 282 PRO A C 1
ATOM 1985 O O . PRO A 1 282 ? 5.812 6.472 -15.672 1.00 93.94 282 PRO A O 1
ATOM 1988 N N . ILE A 1 283 ? 3.919 7.405 -14.927 1.00 95.62 283 ILE A N 1
ATOM 1989 C CA . ILE A 1 283 ? 3.759 8.311 -16.081 1.00 95.62 283 ILE A CA 1
ATOM 1990 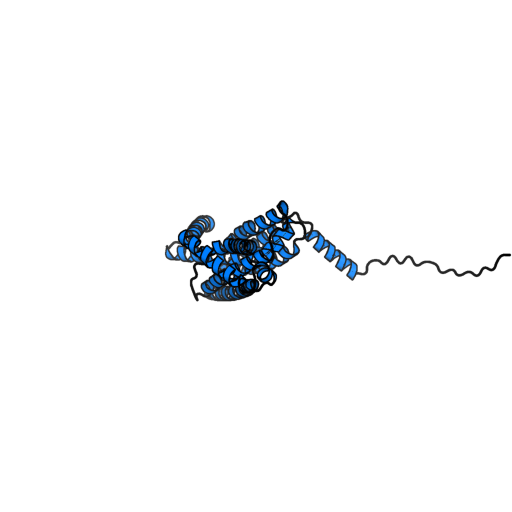C C . ILE A 1 283 ? 4.924 9.301 -16.164 1.00 95.62 283 ILE A C 1
ATOM 1992 O O . ILE A 1 283 ? 5.523 9.473 -17.222 1.00 95.62 283 ILE A O 1
ATOM 1996 N N . LEU A 1 284 ? 5.274 9.933 -15.045 1.00 96.38 284 LEU A N 1
ATOM 1997 C CA . LEU A 1 284 ? 6.368 10.892 -14.972 1.00 96.38 284 LEU A CA 1
ATOM 1998 C C . LEU A 1 284 ? 7.712 10.209 -15.240 1.00 96.38 284 LEU A C 1
ATOM 2000 O O . LEU A 1 284 ? 8.543 10.768 -15.952 1.00 96.38 284 LEU A O 1
ATOM 2004 N N . THR A 1 285 ? 7.893 8.978 -14.750 1.00 96.75 285 THR A N 1
ATOM 2005 C CA . THR A 1 285 ? 9.056 8.147 -15.097 1.00 96.75 285 THR A CA 1
ATOM 2006 C C . THR A 1 285 ? 9.143 7.943 -16.608 1.00 96.75 285 THR A C 1
ATOM 2008 O O . THR A 1 285 ? 10.191 8.210 -17.192 1.00 96.75 285 THR A O 1
ATOM 2011 N N . GLN A 1 286 ? 8.041 7.556 -17.259 1.00 95.94 286 GLN A N 1
ATOM 2012 C CA . GLN A 1 286 ? 8.009 7.354 -18.708 1.00 95.94 286 GLN A CA 1
ATOM 2013 C C . GLN A 1 286 ? 8.314 8.637 -19.488 1.00 95.94 286 GLN A C 1
ATOM 2015 O O . GLN A 1 286 ? 9.050 8.592 -20.471 1.00 95.94 286 GLN A O 1
ATOM 2020 N N . VAL A 1 287 ? 7.778 9.782 -19.055 1.00 96.19 287 VAL A N 1
ATOM 2021 C CA . VAL A 1 287 ? 8.053 11.085 -19.684 1.00 96.19 287 VAL A CA 1
ATOM 2022 C C . VAL A 1 287 ? 9.540 11.418 -19.608 1.00 96.19 287 VAL A C 1
ATOM 2024 O O . VAL A 1 287 ? 10.127 11.807 -20.612 1.00 96.19 287 VAL A O 1
ATOM 2027 N N . VAL A 1 288 ? 10.172 11.230 -18.447 1.00 95.81 288 VAL A N 1
ATOM 2028 C CA . VAL A 1 288 ? 11.608 11.498 -18.285 1.00 95.81 288 VAL A CA 1
ATOM 2029 C C . VAL A 1 288 ? 12.454 10.559 -19.143 1.00 95.81 288 VAL A C 1
ATOM 2031 O O . VAL A 1 288 ? 13.410 11.013 -19.766 1.00 95.81 288 VAL A O 1
ATOM 2034 N N . VAL A 1 289 ? 12.092 9.274 -19.207 1.00 94.75 289 VAL A N 1
ATOM 2035 C CA . VAL A 1 289 ? 12.762 8.299 -20.081 1.00 94.75 289 VAL A CA 1
ATOM 2036 C C . VAL A 1 289 ? 12.635 8.697 -21.552 1.00 94.75 289 VAL A C 1
ATOM 2038 O O . VAL A 1 289 ? 13.603 8.579 -22.287 1.00 94.75 289 VAL A O 1
ATOM 2041 N N . ALA A 1 290 ? 11.475 9.197 -21.985 1.00 93.75 290 ALA A N 1
ATOM 2042 C CA . ALA A 1 290 ? 11.247 9.591 -23.376 1.00 93.75 290 ALA A CA 1
ATOM 2043 C C . ALA A 1 290 ? 11.965 10.892 -23.786 1.00 93.75 290 ALA A C 1
ATOM 2045 O O . ALA A 1 290 ? 12.146 11.142 -24.974 1.00 93.75 290 ALA A O 1
ATOM 2046 N N . LEU A 1 291 ? 12.328 11.738 -22.817 1.00 92.06 291 LEU A N 1
ATOM 2047 C CA . LEU A 1 291 ? 13.032 13.006 -23.039 1.00 92.06 291 LEU A CA 1
ATOM 2048 C C . LEU A 1 291 ? 14.564 12.872 -22.989 1.00 92.06 291 LEU A C 1
ATOM 2050 O O . LEU A 1 291 ? 15.260 13.869 -23.189 1.00 92.06 291 LEU A O 1
ATOM 2054 N N . ARG A 1 292 ? 15.080 11.678 -22.686 1.00 84.25 292 ARG A N 1
ATOM 2055 C CA . ARG A 1 292 ? 16.510 11.357 -22.644 1.00 84.25 292 ARG A CA 1
ATOM 2056 C C . ARG A 1 292 ? 16.941 10.582 -23.877 1.00 84.25 292 ARG A C 1
ATOM 2058 O O . ARG A 1 292 ? 18.082 10.841 -24.314 1.00 84.25 292 ARG A O 1
#